Protein AF-A0A7C3LP31-F1 (afdb_monomer)

Secondary structure (DSSP, 8-state):
----HHHHHHHHHHHHHHHHHHHHHHHHHHHHHHHHHHHHHHHHHHHHHHHHHHHEEEEEEEEETTTTEEEEEEEESS-----EEEEEEEEETTS-EEEEPGGGEEE--GGG-SSS-TTSSTTTSPBPEEEEEEEGGGEEE--TT-SS-EEHHHHHHHTT--PPPTT-EEEEEEE---SSEEEEEEE-TTSSSEEEEEEEEEEEETTEEEEEEEEEEE---

Structure (mmCIF, N/CA/C/O backbone):
data_AF-A0A7C3LP31-F1
#
_entry.id   AF-A0A7C3LP31-F1
#
loop_
_atom_site.group_PDB
_atom_site.id
_atom_site.type_symbol
_atom_site.label_atom_id
_atom_site.label_alt_id
_atom_site.label_comp_id
_atom_site.label_asym_id
_atom_site.label_entity_id
_atom_site.label_seq_id
_atom_site.pdbx_PDB_ins_code
_atom_site.Cartn_x
_atom_site.Cartn_y
_atom_site.Cartn_z
_atom_site.occupancy
_atom_site.B_iso_or_equiv
_atom_site.auth_seq_id
_atom_site.auth_comp_id
_atom_site.auth_asym_id
_atom_site.auth_atom_id
_atom_site.pdbx_PDB_model_num
ATOM 1 N N . MET A 1 1 ? -57.196 12.484 66.894 1.00 38.75 1 MET A N 1
ATOM 2 C CA . MET A 1 1 ? -55.938 11.704 66.949 1.00 38.75 1 MET A CA 1
ATOM 3 C C . MET A 1 1 ? -55.609 11.221 65.543 1.00 38.75 1 MET A C 1
ATOM 5 O O . MET A 1 1 ? -56.134 10.204 65.118 1.00 38.75 1 MET A O 1
ATOM 9 N N . GLY A 1 2 ? -54.818 11.993 64.795 1.00 47.22 2 GLY A N 1
ATOM 10 C CA . GLY A 1 2 ? -54.334 11.603 63.469 1.00 47.22 2 GLY A CA 1
ATOM 11 C C . GLY A 1 2 ? -52.985 10.902 63.596 1.00 47.22 2 GLY A C 1
ATOM 12 O O . GLY A 1 2 ? -52.006 11.531 63.986 1.00 47.22 2 GLY A O 1
ATOM 13 N N . LYS A 1 3 ? -52.940 9.602 63.306 1.00 46.84 3 LYS A N 1
ATOM 14 C CA . LYS A 1 3 ? -51.709 8.811 63.168 1.00 46.84 3 LYS A CA 1
ATOM 15 C C . LYS A 1 3 ? -51.820 7.986 61.883 1.00 46.84 3 LYS A C 1
ATOM 17 O O . LYS A 1 3 ? -52.280 6.854 61.930 1.00 46.84 3 LYS A O 1
ATOM 22 N N . SER A 1 4 ? -51.450 8.557 60.738 1.00 49.03 4 SER A N 1
ATOM 23 C CA . SER A 1 4 ? -51.286 7.778 59.494 1.00 49.03 4 SER A CA 1
ATOM 24 C C . SER A 1 4 ? -50.177 8.273 58.553 1.00 49.03 4 SER A C 1
ATOM 26 O O . SER A 1 4 ? -49.839 7.558 57.618 1.00 49.03 4 SER A O 1
ATOM 28 N N . SER A 1 5 ? -49.550 9.434 58.790 1.00 52.53 5 SER A N 1
ATOM 29 C CA . SER A 1 5 ? -48.597 10.011 57.824 1.00 52.53 5 SER A CA 1
ATOM 30 C C . SER A 1 5 ? -47.175 9.432 57.881 1.00 52.53 5 SER A C 1
ATOM 32 O O . SER A 1 5 ? -46.471 9.445 56.875 1.00 52.53 5 SER A O 1
ATOM 34 N N . LEU A 1 6 ? -46.734 8.884 59.019 1.00 51.81 6 LEU A N 1
ATOM 35 C CA . LEU A 1 6 ? -45.347 8.418 59.185 1.00 51.81 6 LEU A CA 1
ATOM 36 C C . LEU A 1 6 ? -45.039 7.130 58.397 1.00 51.81 6 LEU A C 1
ATOM 38 O O . LEU A 1 6 ? -43.980 7.039 57.790 1.00 51.81 6 LEU A O 1
ATOM 42 N N . GLY A 1 7 ? -45.975 6.176 58.322 1.00 51.66 7 GLY A N 1
ATOM 43 C CA . GLY A 1 7 ? -45.764 4.911 57.596 1.00 51.66 7 GLY A CA 1
ATOM 44 C C . GLY A 1 7 ? -45.848 5.030 56.068 1.00 51.66 7 GLY A C 1
ATOM 45 O O . GLY A 1 7 ? -45.190 4.281 55.352 1.00 51.66 7 GLY A O 1
ATOM 46 N N . GLN A 1 8 ? -46.623 5.991 55.550 1.00 53.81 8 GLN A N 1
ATOM 47 C CA . GLN A 1 8 ? -46.715 6.249 54.106 1.00 53.81 8 GLN A CA 1
ATOM 48 C C . GLN A 1 8 ? -45.467 6.947 53.555 1.00 53.81 8 GLN A C 1
ATOM 50 O O . GLN A 1 8 ? -45.042 6.650 52.441 1.00 53.81 8 GLN A O 1
ATOM 55 N N . THR A 1 9 ? -44.865 7.845 54.337 1.00 57.03 9 THR A N 1
ATOM 56 C CA . THR A 1 9 ? -43.661 8.577 53.918 1.00 57.03 9 THR A CA 1
ATOM 57 C C . THR A 1 9 ? -42.454 7.638 53.814 1.00 57.03 9 THR A C 1
ATOM 59 O O . THR A 1 9 ? -41.667 7.747 52.876 1.00 57.03 9 THR A O 1
ATOM 62 N N . ASP A 1 10 ? -42.354 6.657 54.713 1.00 68.00 10 ASP A N 1
ATOM 63 C CA . ASP A 1 10 ? -41.275 5.662 54.727 1.00 68.00 10 ASP A CA 1
ATOM 64 C C . ASP A 1 10 ? -41.360 4.707 53.519 1.00 68.00 10 ASP A C 1
ATOM 66 O O . ASP A 1 10 ? -40.374 4.472 52.821 1.00 68.00 10 ASP A O 1
ATOM 70 N N . LEU A 1 11 ? -42.572 4.249 53.176 1.00 72.62 11 LEU A N 1
ATOM 71 C CA . LEU A 1 11 ? -42.805 3.390 52.009 1.00 72.62 11 LEU A CA 1
ATOM 72 C C . LEU A 1 11 ? -42.467 4.100 50.687 1.00 72.62 11 LEU A C 1
ATOM 74 O O . LEU A 1 11 ? -41.804 3.523 49.826 1.00 72.62 11 LEU A O 1
ATOM 78 N N . ILE A 1 12 ? -42.896 5.358 50.523 1.00 74.62 12 ILE A N 1
ATOM 79 C CA . ILE A 1 12 ? -42.592 6.154 49.322 1.00 74.62 12 ILE A CA 1
ATOM 80 C C . ILE A 1 12 ? -41.080 6.371 49.202 1.00 74.62 12 ILE A C 1
ATOM 82 O O . ILE A 1 12 ? -40.525 6.236 48.114 1.00 74.62 12 ILE A O 1
ATOM 86 N N . THR A 1 13 ? -40.403 6.640 50.318 1.00 77.81 13 THR A N 1
ATOM 87 C CA . THR A 1 13 ? -38.948 6.839 50.348 1.00 77.81 13 THR A CA 1
ATOM 88 C C . THR A 1 13 ? -38.205 5.572 49.921 1.00 77.81 13 THR A C 1
ATOM 90 O O . THR A 1 13 ? -37.302 5.648 49.088 1.00 77.81 13 THR A O 1
ATOM 93 N N . VAL A 1 14 ? -38.631 4.397 50.397 1.00 79.38 14 VAL A N 1
ATOM 94 C CA . VAL A 1 14 ? -38.066 3.100 49.984 1.00 79.38 14 VAL A CA 1
ATOM 95 C C . VAL A 1 14 ? -38.281 2.838 48.493 1.00 79.38 14 VAL A C 1
ATOM 97 O O . VAL A 1 14 ? -37.335 2.428 47.821 1.00 79.38 14 VAL A O 1
ATOM 100 N N . ILE A 1 15 ? -39.476 3.106 47.956 1.00 81.06 15 ILE A N 1
ATOM 101 C CA . ILE A 1 15 ? -39.792 2.927 46.526 1.00 81.06 15 ILE A CA 1
ATOM 102 C C . ILE A 1 15 ? -38.934 3.851 45.652 1.00 81.06 15 ILE A C 1
ATOM 104 O O . ILE A 1 15 ? -38.391 3.419 44.636 1.00 81.06 15 ILE A O 1
ATOM 108 N N . VAL A 1 16 ? -38.767 5.114 46.054 1.00 80.06 16 VAL A N 1
ATOM 109 C CA . VAL A 1 16 ? -37.932 6.077 45.323 1.00 80.06 16 VAL A CA 1
ATOM 110 C C . VAL A 1 16 ? -36.460 5.660 45.366 1.00 80.06 16 VAL A C 1
ATOM 112 O O . VAL A 1 16 ? -35.810 5.627 44.324 1.00 80.06 16 VAL A O 1
ATOM 115 N N . LEU A 1 17 ? -35.938 5.271 46.533 1.00 81.00 17 LEU A N 1
ATOM 116 C CA . LEU A 1 17 ? -34.556 4.797 46.679 1.00 81.00 17 LEU A CA 1
ATOM 117 C C . LEU A 1 17 ? -34.281 3.532 45.863 1.00 81.00 17 LEU A C 1
ATOM 119 O O . LEU A 1 17 ? -33.255 3.458 45.188 1.00 81.00 17 LEU A O 1
ATOM 123 N N . THR A 1 18 ? -35.194 2.557 45.880 1.00 84.00 18 THR A N 1
ATOM 124 C CA . THR A 1 18 ? -35.049 1.342 45.062 1.00 84.00 18 THR A CA 1
ATOM 125 C C . THR A 1 18 ? -35.139 1.650 43.574 1.00 84.00 18 THR A C 1
ATOM 127 O O . THR A 1 18 ? -34.309 1.151 42.821 1.00 84.00 18 THR A O 1
ATOM 130 N N . GLY A 1 19 ? -36.061 2.515 43.143 1.00 80.00 19 GLY A N 1
ATOM 131 C CA . GLY A 1 19 ? -36.158 2.949 41.746 1.00 80.00 19 GLY A CA 1
ATOM 132 C C . GLY A 1 19 ? -34.888 3.645 41.245 1.00 80.00 19 GLY A C 1
ATOM 133 O O . GLY A 1 19 ? -34.382 3.313 40.173 1.00 80.00 19 GLY A O 1
ATOM 134 N N . VAL A 1 20 ? -34.323 4.556 42.044 1.00 83.38 20 VAL A N 1
ATOM 135 C CA . VAL A 1 20 ? -33.057 5.237 41.724 1.00 83.38 20 VAL A CA 1
ATOM 136 C C . VAL A 1 20 ? -31.894 4.244 41.684 1.00 83.38 20 VAL A C 1
ATOM 138 O O . VAL A 1 20 ? -31.114 4.265 40.735 1.00 83.38 20 VAL A O 1
ATOM 141 N N . ALA A 1 21 ? -31.795 3.334 42.655 1.00 85.31 21 ALA A N 1
ATOM 142 C CA . ALA A 1 21 ? -30.743 2.318 42.679 1.00 85.31 21 ALA A CA 1
ATOM 143 C C . ALA A 1 21 ? -30.794 1.393 41.450 1.00 85.31 21 ALA A C 1
ATOM 145 O O . ALA A 1 21 ? -29.753 1.054 40.889 1.00 85.31 21 ALA A O 1
ATOM 146 N N . LEU A 1 22 ? -31.994 1.028 40.990 1.00 87.75 22 LEU A N 1
ATOM 147 C CA . LEU A 1 22 ? -32.194 0.185 39.808 1.00 87.75 22 LEU A CA 1
ATOM 148 C C . LEU A 1 22 ? -31.782 0.913 38.520 1.00 87.75 22 LEU A C 1
ATOM 150 O O . LEU A 1 22 ? -31.086 0.338 37.684 1.00 87.75 22 LEU A O 1
ATOM 154 N N . LEU A 1 23 ? -32.134 2.197 38.392 1.00 83.69 23 LEU A N 1
ATOM 155 C CA . LEU A 1 23 ? -31.702 3.039 37.271 1.00 83.69 23 LEU A CA 1
ATOM 156 C C . LEU A 1 23 ? -30.179 3.198 37.227 1.00 83.69 23 LEU A C 1
ATOM 158 O O . LEU A 1 23 ? -29.583 3.068 36.155 1.00 83.69 23 LEU A O 1
ATOM 162 N N . VAL A 1 24 ? -29.541 3.426 38.378 1.00 82.62 24 VAL A N 1
ATOM 163 C CA . VAL A 1 24 ? -28.074 3.489 38.488 1.00 82.62 24 VAL A CA 1
ATOM 164 C C . VAL A 1 24 ? -27.449 2.139 38.120 1.00 82.62 24 VAL A C 1
ATOM 166 O O . VAL A 1 24 ? -26.502 2.095 37.341 1.00 82.62 24 VAL A O 1
ATOM 169 N N . GLY A 1 25 ? -28.009 1.023 38.593 1.00 80.62 25 GLY A N 1
ATOM 170 C CA . GLY A 1 25 ? -27.530 -0.319 38.249 1.00 80.62 25 GLY A CA 1
ATOM 171 C C . GLY A 1 25 ? -27.579 -0.611 36.746 1.00 80.62 25 GLY A C 1
ATOM 172 O O . GLY A 1 25 ? -26.588 -1.062 36.173 1.00 80.62 25 GLY A O 1
ATOM 173 N N . ILE A 1 26 ? -28.699 -0.301 36.084 1.00 85.38 26 ILE A N 1
ATOM 174 C CA . ILE A 1 26 ? -28.862 -0.498 34.632 1.00 85.38 26 ILE A CA 1
ATOM 175 C C . ILE A 1 26 ? -27.883 0.377 33.843 1.00 85.38 26 ILE A C 1
ATOM 177 O O . ILE A 1 26 ? -27.256 -0.098 32.897 1.00 85.38 26 ILE A O 1
ATOM 181 N N . SER A 1 27 ? -27.726 1.645 34.228 1.00 71.88 27 SER A N 1
ATOM 182 C CA . SER A 1 27 ? -26.829 2.572 33.525 1.00 71.88 27 SER A CA 1
ATOM 183 C C . SER A 1 27 ? -25.354 2.191 33.682 1.00 71.88 27 SER A C 1
ATOM 185 O O . SER A 1 27 ? -24.607 2.245 32.705 1.00 71.88 27 SER A O 1
ATOM 187 N N . VAL A 1 28 ? -24.943 1.705 34.856 1.00 80.69 28 VAL A N 1
ATOM 188 C CA . VAL A 1 28 ? -23.593 1.164 35.080 1.00 80.69 28 VAL A CA 1
ATOM 189 C C . VAL A 1 28 ? -23.356 -0.111 34.260 1.00 80.69 28 VAL A C 1
ATOM 191 O O . VAL A 1 28 ? -22.315 -0.232 33.615 1.00 80.69 28 VAL A O 1
ATOM 194 N N . LEU A 1 29 ? -24.318 -1.040 34.216 1.00 79.12 29 LEU A N 1
ATOM 195 C CA . LEU A 1 29 ? -24.215 -2.255 33.394 1.00 79.12 29 LEU A CA 1
ATOM 196 C C . LEU A 1 29 ? -24.096 -1.931 31.899 1.00 79.12 29 LEU A C 1
ATOM 198 O O . LEU A 1 29 ? -23.216 -2.466 31.224 1.00 79.12 29 LEU A O 1
ATOM 202 N N . ALA A 1 30 ? -24.923 -1.013 31.392 1.00 70.88 30 ALA A N 1
ATOM 203 C CA . ALA A 1 30 ? -24.862 -0.563 30.003 1.00 70.88 30 ALA A CA 1
ATOM 204 C C . ALA A 1 30 ? -23.512 0.099 29.669 1.00 70.88 30 ALA A C 1
ATOM 206 O O . ALA A 1 30 ? -22.942 -0.141 28.600 1.00 70.88 30 ALA A O 1
ATOM 207 N N . TYR A 1 31 ? -22.964 0.889 30.596 1.00 74.12 31 TYR A N 1
ATOM 208 C CA . TYR A 1 31 ? -21.642 1.498 30.456 1.00 74.12 31 TYR A CA 1
ATOM 209 C C . TYR A 1 31 ? -20.526 0.446 30.367 1.00 74.12 31 TYR A C 1
ATOM 211 O O . TYR A 1 31 ? -19.715 0.489 29.440 1.00 74.12 31 TYR A O 1
ATOM 219 N N . PHE A 1 32 ? -20.516 -0.551 31.261 1.00 72.81 32 PHE A N 1
ATOM 220 C CA . PHE A 1 32 ? -19.528 -1.637 31.221 1.00 72.81 32 PHE A CA 1
ATOM 221 C C . PHE A 1 32 ? -19.641 -2.499 29.964 1.00 72.81 32 PHE A C 1
ATOM 223 O O . PHE A 1 32 ? -18.622 -2.877 29.388 1.00 72.81 32 PHE A O 1
ATOM 230 N N . GLN A 1 33 ? -20.857 -2.771 29.495 1.00 68.31 33 GLN A N 1
ATOM 231 C CA . GLN A 1 33 ? -21.071 -3.514 28.256 1.00 68.31 33 GLN A CA 1
ATOM 232 C C . GLN A 1 33 ? -20.541 -2.740 27.037 1.00 68.31 33 GLN A C 1
ATOM 234 O O . GLN A 1 33 ? -19.895 -3.317 26.165 1.00 68.31 33 GLN A O 1
ATOM 239 N N . THR A 1 34 ? -20.721 -1.417 27.015 1.00 67.56 34 THR A N 1
ATOM 240 C CA . THR A 1 34 ? -20.186 -0.537 25.961 1.00 67.56 34 THR A CA 1
ATOM 241 C C . THR A 1 34 ? -18.653 -0.494 25.970 1.00 67.56 34 THR A C 1
ATOM 243 O O . THR A 1 34 ? -18.021 -0.611 24.916 1.00 67.56 34 THR A O 1
ATOM 246 N N . LEU A 1 35 ? -18.040 -0.393 27.154 1.00 67.81 35 LEU A N 1
ATOM 247 C CA . LEU A 1 35 ? -16.584 -0.466 27.330 1.00 67.81 35 LEU A CA 1
ATOM 248 C C . LEU A 1 35 ? -16.018 -1.816 26.883 1.00 67.81 35 LEU A C 1
ATOM 250 O O . LEU A 1 35 ? -15.012 -1.858 26.174 1.00 67.81 35 LEU A O 1
ATOM 254 N N . SER A 1 36 ? -16.675 -2.910 27.271 1.00 75.12 36 SER A N 1
ATOM 255 C CA . SER A 1 36 ? -16.272 -4.268 26.904 1.00 75.12 36 SER A CA 1
ATOM 256 C C . SER A 1 36 ? -16.320 -4.472 25.392 1.00 75.12 36 SER A C 1
ATOM 258 O O . SER A 1 36 ? -15.363 -4.982 24.817 1.00 75.12 36 SER A O 1
ATOM 260 N N . ASN A 1 37 ? -17.395 -4.031 24.734 1.00 72.75 37 ASN A N 1
ATOM 261 C CA . ASN A 1 37 ? -17.546 -4.172 23.285 1.00 72.75 37 ASN A CA 1
ATOM 262 C C . ASN A 1 37 ? -16.508 -3.343 22.519 1.00 72.75 37 ASN A C 1
ATOM 264 O O . ASN A 1 37 ? -15.897 -3.840 21.576 1.00 72.75 37 ASN A O 1
ATOM 268 N N . THR A 1 38 ? -16.266 -2.102 22.954 1.00 76.50 38 THR A N 1
ATOM 269 C CA . THR A 1 38 ? -15.234 -1.240 22.357 1.00 76.50 38 THR A CA 1
ATOM 270 C C . THR A 1 38 ? -13.849 -1.869 22.502 1.00 76.50 38 THR A C 1
ATOM 272 O O . THR A 1 38 ? -13.104 -1.957 21.532 1.00 76.50 38 THR A O 1
ATOM 275 N N . SER A 1 39 ? -13.527 -2.378 23.693 1.00 75.38 39 SER A N 1
ATOM 276 C CA . SER 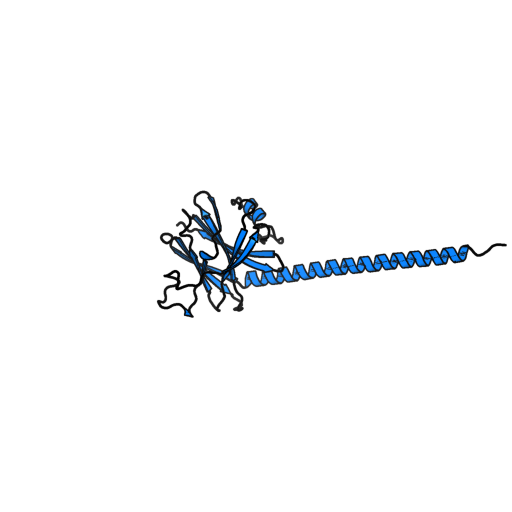A 1 39 ? -12.226 -3.002 23.963 1.00 75.38 39 SER A CA 1
ATOM 277 C C . SER A 1 39 ? -12.025 -4.284 23.152 1.00 75.38 39 SER A C 1
ATOM 279 O O . SER A 1 39 ? -10.954 -4.494 22.592 1.00 75.38 39 SER A O 1
ATOM 281 N N . ALA A 1 40 ? -13.059 -5.123 23.040 1.00 80.12 40 ALA A N 1
ATOM 282 C CA . ALA A 1 40 ? -13.009 -6.337 22.231 1.00 80.12 40 ALA A CA 1
ATOM 283 C C . ALA A 1 40 ? -12.787 -6.026 20.741 1.00 80.12 40 ALA A C 1
ATOM 285 O O . ALA A 1 40 ? -11.916 -6.631 20.121 1.00 80.12 40 ALA A O 1
ATOM 286 N N . SER A 1 41 ? -13.508 -5.040 20.193 1.00 84.00 41 SER A N 1
ATOM 287 C CA . SER A 1 41 ? -13.337 -4.589 18.803 1.00 84.00 41 SER A CA 1
ATOM 288 C C . SER A 1 41 ? -11.933 -4.036 18.537 1.00 84.00 41 SER A C 1
ATOM 290 O O . SER A 1 41 ? -11.368 -4.258 17.467 1.00 84.00 41 SER A O 1
ATOM 292 N N . GLU A 1 42 ? -11.353 -3.303 19.488 1.00 84.19 42 GLU A N 1
ATOM 293 C CA . GLU A 1 42 ? -9.986 -2.785 19.367 1.00 84.19 42 GLU A CA 1
ATOM 294 C C . GLU A 1 42 ? -8.942 -3.911 19.367 1.00 84.19 42 GLU A C 1
ATOM 296 O O . GLU A 1 42 ? -8.033 -3.899 18.537 1.00 84.19 42 GLU A O 1
ATOM 301 N N . ILE A 1 43 ? -9.110 -4.917 20.230 1.00 86.56 43 ILE A N 1
ATOM 302 C CA . ILE A 1 43 ? -8.243 -6.105 20.275 1.00 86.56 43 ILE A CA 1
ATOM 303 C C . ILE A 1 43 ? -8.364 -6.919 18.983 1.00 86.56 43 ILE A C 1
ATOM 305 O O . ILE A 1 43 ? -7.355 -7.349 18.426 1.00 86.56 43 ILE A O 1
ATOM 309 N N . GLU A 1 44 ? -9.582 -7.130 18.482 1.00 88.75 44 GLU A N 1
ATOM 310 C CA . GLU A 1 44 ? -9.822 -7.844 17.225 1.00 88.75 44 GLU A CA 1
ATOM 311 C C . GLU A 1 44 ? -9.147 -7.139 16.046 1.00 88.75 44 GLU A C 1
ATOM 313 O O . GLU A 1 44 ? -8.398 -7.767 15.293 1.00 88.75 44 GLU A O 1
ATOM 318 N N . LYS A 1 45 ? -9.340 -5.820 15.936 1.00 89.88 45 LYS A N 1
ATOM 319 C CA . LYS A 1 45 ? -8.661 -4.979 14.948 1.00 89.88 45 LYS A CA 1
ATOM 320 C C . LYS A 1 45 ? -7.149 -5.135 15.043 1.00 89.88 45 LYS A C 1
ATOM 322 O O . LYS A 1 45 ? -6.492 -5.368 14.031 1.00 89.88 45 LYS A O 1
ATOM 327 N N . GLU A 1 46 ? -6.579 -4.990 16.236 1.00 88.19 46 GLU A N 1
ATOM 328 C CA . GLU A 1 46 ? -5.130 -5.053 16.411 1.00 88.19 46 GLU A CA 1
ATOM 329 C C . GLU A 1 46 ? -4.573 -6.438 16.052 1.00 88.19 46 GLU A C 1
ATOM 331 O O . GLU A 1 46 ? -3.571 -6.528 15.342 1.00 88.19 46 GLU A O 1
ATOM 336 N N . ASN A 1 47 ? -5.258 -7.514 16.443 1.00 89.44 47 ASN A N 1
ATOM 337 C CA . ASN A 1 47 ? -4.891 -8.879 16.068 1.00 89.44 47 ASN A CA 1
ATOM 338 C C . ASN A 1 47 ? -4.939 -9.090 14.550 1.00 89.44 47 ASN A C 1
ATOM 340 O O . ASN A 1 47 ? -3.991 -9.633 13.973 1.00 89.44 47 ASN A O 1
ATOM 344 N N . LEU A 1 48 ? -6.000 -8.622 13.886 1.00 90.25 48 LEU A N 1
ATOM 345 C CA . LEU A 1 48 ? -6.118 -8.693 12.432 1.00 90.25 48 LEU A CA 1
ATOM 346 C C . LEU A 1 48 ? -4.972 -7.932 11.755 1.00 90.25 48 LEU A C 1
ATOM 348 O O . LEU A 1 48 ? -4.277 -8.496 10.914 1.00 90.25 48 LEU A O 1
ATOM 352 N N . LEU A 1 49 ? -4.737 -6.676 12.134 1.00 91.00 49 LEU A N 1
ATOM 353 C CA . LEU A 1 49 ? -3.711 -5.844 11.503 1.00 91.00 49 LEU A CA 1
ATOM 354 C C . LEU A 1 49 ? -2.296 -6.387 11.753 1.00 91.00 49 LEU A C 1
ATOM 356 O O . LEU A 1 49 ? -1.484 -6.398 10.830 1.00 91.00 49 LEU A O 1
ATOM 360 N N . ASN A 1 50 ? -2.005 -6.902 12.951 1.00 87.81 50 ASN A N 1
ATOM 361 C CA . ASN A 1 50 ? -0.714 -7.525 13.259 1.00 87.81 50 ASN A CA 1
ATOM 362 C C . ASN A 1 50 ? -0.499 -8.835 12.484 1.00 87.81 50 ASN A C 1
ATOM 364 O O . ASN A 1 50 ? 0.608 -9.096 11.999 1.00 87.81 50 ASN A O 1
ATOM 368 N N . SER A 1 51 ? -1.544 -9.654 12.325 1.00 89.00 51 SER A N 1
ATOM 369 C CA . SER A 1 51 ? -1.451 -10.866 11.500 1.00 89.00 51 SER A CA 1
ATOM 370 C C . SER A 1 51 ? -1.193 -10.522 10.030 1.00 89.00 51 SER A C 1
ATOM 372 O O . SER A 1 51 ? -0.285 -11.077 9.417 1.00 89.00 51 SER A O 1
ATOM 374 N N . GLU A 1 52 ? -1.881 -9.521 9.480 1.00 88.81 52 GLU A N 1
ATOM 375 C CA . GLU A 1 52 ? -1.656 -9.062 8.104 1.00 88.81 52 GLU A CA 1
ATOM 376 C C . GLU A 1 52 ? -0.271 -8.436 7.908 1.00 88.81 52 GLU A C 1
ATOM 378 O O . GLU A 1 52 ? 0.378 -8.662 6.886 1.00 88.81 52 GLU A O 1
ATOM 383 N N . LEU A 1 53 ? 0.224 -7.694 8.901 1.00 86.00 53 LEU A N 1
ATOM 384 C CA . LEU A 1 53 ? 1.557 -7.098 8.871 1.00 86.00 53 LEU A CA 1
ATOM 385 C C . LEU A 1 53 ? 2.662 -8.154 8.745 1.00 86.00 53 LEU A C 1
ATOM 387 O O . LEU A 1 53 ? 3.665 -7.916 8.067 1.00 86.00 53 LEU A O 1
ATOM 391 N N . THR A 1 54 ? 2.500 -9.297 9.409 1.00 85.88 54 THR A N 1
ATOM 392 C CA . THR A 1 54 ? 3.489 -10.389 9.432 1.00 85.88 54 THR A CA 1
ATOM 393 C C . THR A 1 54 ? 3.316 -11.374 8.279 1.00 85.88 54 THR A C 1
ATOM 395 O O . THR A 1 54 ? 4.292 -11.987 7.850 1.00 85.88 54 THR A O 1
ATOM 398 N N . ALA A 1 55 ? 2.110 -11.476 7.721 1.00 87.62 55 ALA A N 1
ATOM 399 C CA . ALA A 1 55 ? 1.795 -12.371 6.616 1.00 87.62 55 ALA A CA 1
ATOM 400 C C . ALA A 1 55 ? 2.270 -11.873 5.242 1.00 87.62 55 ALA A C 1
ATOM 402 O O . ALA A 1 55 ? 2.250 -12.650 4.291 1.00 87.62 55 ALA A O 1
ATOM 403 N N . GLN A 1 56 ? 2.680 -10.610 5.097 1.00 87.38 56 GLN A N 1
ATOM 404 C CA . GLN A 1 56 ? 2.979 -10.008 3.794 1.00 87.38 56 GLN A CA 1
ATOM 405 C C . GLN A 1 56 ? 4.438 -9.554 3.669 1.00 87.38 56 GLN A C 1
ATOM 407 O O . GLN A 1 56 ? 5.019 -8.970 4.585 1.00 87.38 56 GLN A O 1
ATOM 412 N N . VAL A 1 57 ? 5.016 -9.775 2.489 1.00 85.12 57 VAL A N 1
ATOM 413 C CA . VAL A 1 57 ? 6.352 -9.309 2.105 1.00 85.12 57 VAL A CA 1
ATOM 414 C C . VAL A 1 57 ? 6.258 -8.508 0.814 1.00 85.12 57 VAL A C 1
ATOM 416 O O . VAL A 1 57 ? 5.616 -8.940 -0.141 1.00 85.12 57 VAL A O 1
ATOM 419 N N . VAL A 1 58 ? 6.949 -7.366 0.788 1.00 87.44 58 VAL A N 1
ATOM 420 C CA . VAL A 1 58 ? 7.206 -6.571 -0.419 1.00 87.44 58 VAL A CA 1
ATOM 421 C C . VAL A 1 58 ? 8.704 -6.529 -0.650 1.00 87.44 58 VAL A C 1
ATOM 423 O O . VAL A 1 58 ? 9.464 -6.267 0.284 1.00 87.44 58 VAL A O 1
ATOM 426 N N . ARG A 1 59 ? 9.135 -6.776 -1.883 1.00 88.62 59 ARG A N 1
ATOM 427 C CA . ARG A 1 59 ? 10.542 -6.701 -2.271 1.00 88.62 59 ARG A CA 1
ATOM 428 C C . ARG A 1 59 ? 10.681 -6.034 -3.631 1.00 88.62 59 ARG A C 1
ATOM 430 O O . ARG A 1 59 ? 9.988 -6.419 -4.563 1.00 88.62 59 ARG A O 1
ATOM 437 N N . LEU A 1 60 ? 11.603 -5.087 -3.761 1.00 89.38 60 LEU A N 1
ATOM 438 C CA . LEU A 1 60 ? 12.003 -4.572 -5.068 1.00 89.38 60 LEU A CA 1
ATOM 439 C C . LEU A 1 60 ? 12.686 -5.663 -5.891 1.00 89.38 60 LEU A C 1
ATOM 441 O O . LEU A 1 60 ? 13.584 -6.350 -5.400 1.00 89.38 60 LEU A O 1
ATOM 445 N N . ILE A 1 61 ? 12.240 -5.812 -7.134 1.00 89.94 61 ILE A N 1
ATOM 446 C CA . ILE A 1 61 ? 12.837 -6.707 -8.126 1.00 89.94 61 ILE A CA 1
ATOM 447 C C . ILE A 1 61 ? 13.836 -5.913 -8.965 1.00 89.94 61 ILE A C 1
ATOM 449 O O . ILE A 1 61 ? 15.005 -6.280 -9.042 1.00 89.94 61 ILE A O 1
ATOM 453 N N . SER A 1 62 ? 13.375 -4.817 -9.566 1.00 88.81 62 SER A N 1
ATOM 454 C CA . SER A 1 62 ? 14.175 -3.974 -10.451 1.00 88.81 62 SER A CA 1
ATOM 455 C C . SER A 1 62 ? 13.586 -2.570 -10.568 1.00 88.81 62 SER A C 1
ATOM 457 O O . SER A 1 62 ? 12.401 -2.341 -10.313 1.00 88.81 62 SER A O 1
ATOM 459 N N . VAL A 1 63 ? 14.440 -1.642 -10.985 1.00 89.56 63 VAL A N 1
ATOM 460 C CA . VAL A 1 63 ? 14.088 -0.288 -11.413 1.00 89.56 63 VAL A CA 1
ATOM 461 C C . VAL A 1 63 ? 14.680 -0.092 -12.801 1.00 89.56 63 VAL A C 1
ATOM 463 O O . VAL A 1 63 ? 15.849 -0.405 -13.017 1.00 89.56 63 VAL A O 1
ATOM 466 N N . ASP A 1 64 ? 13.878 0.414 -13.727 1.00 88.25 64 ASP A N 1
ATOM 467 C CA . ASP A 1 64 ? 14.317 0.886 -15.035 1.00 88.25 64 ASP A CA 1
ATOM 468 C C . ASP A 1 64 ? 14.097 2.395 -15.079 1.00 88.25 64 ASP A C 1
ATOM 470 O O . ASP A 1 64 ? 12.980 2.884 -15.263 1.00 88.25 64 ASP A O 1
ATOM 474 N N . GLU A 1 65 ? 15.178 3.136 -14.851 1.00 84.38 65 GLU A N 1
ATOM 475 C CA . GLU A 1 65 ? 15.149 4.596 -14.799 1.00 84.38 65 GLU A CA 1
ATOM 476 C C . GLU A 1 65 ? 14.824 5.216 -16.165 1.00 84.38 65 GLU A C 1
ATOM 478 O O . GLU A 1 65 ? 14.152 6.247 -16.222 1.00 84.38 65 GLU A O 1
ATOM 483 N N . ASN A 1 66 ? 15.237 4.571 -17.265 1.00 86.00 66 ASN A N 1
ATOM 484 C CA . ASN A 1 66 ? 15.035 5.082 -18.623 1.00 86.00 66 ASN A CA 1
ATOM 485 C C . ASN A 1 66 ? 13.560 5.024 -19.014 1.00 86.00 66 ASN A C 1
ATOM 487 O O . ASN A 1 66 ? 13.004 6.000 -19.516 1.00 86.00 66 ASN A O 1
ATOM 491 N N . ASN A 1 67 ? 12.924 3.883 -18.748 1.00 87.31 67 ASN A N 1
ATOM 492 C CA . ASN A 1 67 ? 11.502 3.690 -19.016 1.00 87.31 67 ASN A CA 1
ATOM 493 C C . ASN A 1 67 ? 10.610 4.179 -17.868 1.00 87.31 67 ASN A C 1
ATOM 495 O O . ASN A 1 67 ? 9.391 4.192 -18.017 1.00 87.31 67 ASN A O 1
ATOM 499 N N . LYS A 1 68 ? 11.204 4.614 -16.746 1.00 90.38 68 LYS A N 1
ATOM 500 C CA . LYS A 1 68 ? 10.509 5.096 -15.543 1.00 90.38 68 LYS A CA 1
ATOM 501 C C . LYS A 1 68 ? 9.532 4.059 -14.984 1.00 90.38 68 LYS A C 1
ATOM 503 O O . LYS A 1 68 ? 8.357 4.340 -14.734 1.00 90.38 68 LYS A O 1
ATOM 508 N N . VAL A 1 69 ? 10.038 2.844 -14.793 1.00 90.06 69 VAL A N 1
ATOM 509 C CA . VAL A 1 69 ? 9.267 1.700 -14.300 1.00 90.06 69 VAL A CA 1
ATOM 510 C C . VAL A 1 69 ? 9.955 1.060 -13.100 1.00 90.06 69 VAL A C 1
ATOM 512 O O . VAL A 1 69 ? 11.174 0.916 -13.053 1.00 90.06 69 VAL A O 1
ATOM 515 N N . MET A 1 70 ? 9.155 0.621 -12.132 1.00 91.44 70 MET A N 1
ATOM 516 C CA . MET A 1 70 ? 9.599 -0.159 -10.980 1.00 91.44 70 MET A CA 1
ATOM 517 C C . MET A 1 70 ? 8.830 -1.473 -10.895 1.00 91.44 70 MET A C 1
ATOM 519 O O . MET A 1 70 ? 7.606 -1.484 -11.007 1.00 91.44 70 MET A O 1
ATOM 523 N N . TRP A 1 71 ? 9.531 -2.573 -10.623 1.00 91.06 71 TRP A N 1
ATOM 524 C CA . TRP A 1 71 ? 8.919 -3.879 -10.393 1.00 91.06 71 TRP A CA 1
ATOM 525 C C . TRP A 1 71 ? 9.082 -4.309 -8.943 1.00 91.06 71 TRP A C 1
ATOM 527 O O . TRP A 1 71 ? 10.173 -4.286 -8.371 1.00 91.06 71 TRP A O 1
ATOM 537 N N . LEU A 1 72 ? 7.977 -4.751 -8.360 1.00 91.94 72 LEU A N 1
ATOM 538 C CA . LEU A 1 72 ? 7.863 -5.178 -6.978 1.00 91.94 72 LEU A CA 1
ATOM 539 C C . LEU A 1 72 ? 7.327 -6.603 -6.932 1.00 91.94 72 LEU A C 1
ATOM 541 O O . LEU A 1 72 ? 6.427 -6.978 -7.677 1.00 91.94 72 LEU A O 1
ATOM 545 N N . LEU A 1 73 ? 7.856 -7.386 -6.008 1.00 90.50 73 LEU A N 1
ATOM 546 C CA . LEU A 1 73 ? 7.331 -8.675 -5.612 1.00 90.50 73 LEU A CA 1
ATOM 547 C C . LEU A 1 73 ? 6.492 -8.484 -4.354 1.00 90.50 73 LEU A C 1
ATOM 549 O O . LEU A 1 73 ? 7.028 -8.105 -3.313 1.00 90.50 73 LEU A O 1
ATOM 553 N N . LEU A 1 74 ? 5.207 -8.793 -4.435 1.00 90.25 74 LEU A N 1
ATOM 554 C CA . LEU A 1 74 ? 4.306 -8.916 -3.300 1.00 90.25 74 LEU A CA 1
ATOM 555 C C . LEU A 1 74 ? 4.063 -10.404 -3.057 1.00 90.25 74 LEU A C 1
ATOM 557 O O . LEU A 1 74 ? 3.696 -11.151 -3.962 1.00 90.25 74 LEU A O 1
ATOM 561 N N . ARG A 1 75 ? 4.279 -10.863 -1.829 1.00 88.38 75 ARG A N 1
ATOM 562 C CA . ARG A 1 75 ? 4.078 -12.267 -1.467 1.00 88.38 75 ARG A CA 1
ATOM 563 C C . ARG A 1 75 ? 3.377 -12.375 -0.131 1.00 88.38 75 ARG A C 1
ATOM 565 O O . ARG A 1 75 ? 3.731 -11.681 0.819 1.00 88.38 75 ARG A O 1
ATOM 572 N N . ARG A 1 76 ? 2.439 -13.316 -0.052 1.00 87.44 76 ARG A N 1
ATOM 573 C CA . ARG A 1 76 ? 1.897 -13.788 1.216 1.00 87.44 76 ARG A CA 1
ATOM 574 C C . ARG A 1 76 ? 2.698 -14.983 1.728 1.00 87.44 76 ARG A C 1
ATOM 576 O O . ARG A 1 76 ? 2.947 -15.938 0.994 1.00 87.44 76 ARG A O 1
ATOM 583 N N . LEU A 1 77 ? 3.144 -14.905 2.975 1.00 87.56 77 LEU A N 1
ATOM 584 C CA . LEU A 1 77 ? 3.882 -15.963 3.667 1.00 87.56 77 LEU A CA 1
ATOM 585 C C . LEU A 1 77 ? 2.948 -17.024 4.248 1.00 87.56 77 LEU A C 1
ATOM 587 O O . LEU A 1 77 ? 3.337 -18.181 4.357 1.00 87.56 77 LEU A O 1
ATOM 591 N N . ASP A 1 78 ? 1.714 -16.638 4.564 1.00 85.00 78 ASP A N 1
ATOM 592 C CA . ASP A 1 78 ? 0.653 -17.535 5.030 1.00 85.00 78 ASP A CA 1
ATOM 593 C C . ASP A 1 78 ? -0.062 -18.274 3.886 1.00 85.00 78 ASP A C 1
ATOM 595 O O . ASP A 1 78 ? -0.943 -19.093 4.133 1.00 85.00 78 ASP A O 1
ATOM 599 N N . ASN A 1 79 ? 0.316 -17.983 2.634 1.00 71.75 79 ASN A N 1
ATOM 600 C CA . ASN A 1 79 ? -0.285 -18.523 1.416 1.00 71.75 79 ASN A CA 1
ATOM 601 C C . ASN A 1 79 ? -1.814 -18.323 1.332 1.00 71.75 79 ASN A C 1
ATOM 603 O O . ASN A 1 79 ? -2.492 -19.033 0.587 1.00 71.75 79 ASN A O 1
ATOM 607 N N . ALA A 1 80 ? -2.372 -17.373 2.091 1.00 79.38 80 ALA A N 1
ATOM 608 C CA . ALA A 1 80 ? -3.797 -17.087 2.050 1.00 79.38 80 ALA A CA 1
ATOM 609 C C . ALA A 1 80 ? -4.161 -16.468 0.696 1.00 79.38 80 ALA A C 1
ATOM 611 O O . ALA A 1 80 ? -3.436 -15.627 0.172 1.00 79.38 80 ALA A O 1
ATOM 612 N N . SER A 1 81 ? -5.299 -16.844 0.117 1.00 71.19 81 SER A N 1
ATOM 613 C CA . SER A 1 81 ? -5.743 -16.344 -1.189 1.00 71.19 81 SER A CA 1
ATOM 614 C C . SER A 1 81 ? -6.407 -14.961 -1.084 1.00 71.19 81 SER A C 1
ATOM 616 O O . SER A 1 81 ? -7.553 -14.780 -1.496 1.00 71.19 81 SER A O 1
ATOM 618 N N . VAL A 1 82 ? -5.725 -13.997 -0.460 1.00 81.88 82 VAL A N 1
ATOM 619 C CA . VAL A 1 82 ? -6.262 -12.659 -0.170 1.00 81.88 82 VAL A CA 1
ATOM 620 C C . VAL A 1 82 ? -5.541 -11.613 -1.011 1.00 81.88 82 VAL A C 1
ATOM 622 O O . VAL A 1 82 ? -4.316 -11.606 -1.101 1.00 81.88 82 VAL A O 1
ATOM 625 N N . ASN A 1 83 ? -6.325 -10.720 -1.607 1.00 87.19 83 ASN A N 1
ATOM 626 C CA . ASN A 1 83 ? -5.845 -9.659 -2.487 1.00 87.19 83 ASN A CA 1
ATOM 627 C C . ASN A 1 83 ? -4.990 -8.620 -1.758 1.00 87.19 83 ASN A C 1
ATOM 629 O O . ASN A 1 83 ? -5.117 -8.424 -0.546 1.00 87.19 83 ASN A O 1
ATOM 633 N N . PHE A 1 84 ? -4.164 -7.915 -2.528 1.00 90.25 84 PHE A N 1
ATOM 634 C CA . PHE A 1 84 ? -3.372 -6.799 -2.030 1.00 90.25 84 PHE A CA 1
ATOM 635 C C . PHE A 1 84 ? -4.068 -5.476 -2.332 1.00 90.25 84 PHE A C 1
ATOM 637 O O . PHE A 1 84 ? -4.578 -5.260 -3.432 1.00 90.25 84 PHE A O 1
ATOM 644 N N . PHE A 1 85 ? -4.043 -4.576 -1.354 1.00 92.38 85 PHE A N 1
ATOM 645 C CA . PHE A 1 85 ? -4.458 -3.192 -1.526 1.00 92.38 85 PHE A CA 1
ATOM 646 C C . PHE A 1 85 ? -3.221 -2.327 -1.405 1.00 92.38 85 PHE A C 1
ATOM 648 O O . PHE A 1 85 ? -2.494 -2.408 -0.411 1.00 92.38 85 PHE A O 1
ATOM 655 N N . LEU A 1 86 ? -2.971 -1.522 -2.423 1.00 93.12 86 LEU A N 1
ATOM 656 C CA . LEU A 1 86 ? -1.796 -0.678 -2.474 1.00 93.12 86 LEU A CA 1
ATOM 657 C C . LEU A 1 86 ? -2.153 0.731 -2.919 1.00 93.12 86 LEU A C 1
ATOM 659 O O . LEU A 1 86 ? -3.098 0.953 -3.667 1.00 93.12 86 LEU A O 1
ATOM 663 N N . MET A 1 87 ? -1.369 1.683 -2.448 1.00 92.75 87 MET A N 1
ATOM 664 C CA . MET A 1 87 ? -1.345 3.048 -2.949 1.00 92.75 87 MET A CA 1
ATOM 665 C C . MET A 1 87 ? 0.097 3.377 -3.282 1.00 92.75 87 MET A C 1
ATOM 667 O O . MET A 1 87 ? 1.010 2.961 -2.566 1.00 92.75 87 MET A O 1
ATOM 671 N N . VAL A 1 88 ? 0.299 4.129 -4.355 1.00 92.94 88 VAL A N 1
ATOM 672 C CA . VAL A 1 88 ? 1.635 4.497 -4.799 1.00 92.94 88 VAL A CA 1
ATOM 673 C C . VAL A 1 88 ? 1.762 6.006 -4.878 1.00 92.94 88 VAL A C 1
ATOM 675 O O . VAL A 1 88 ? 0.880 6.701 -5.380 1.00 92.94 88 VAL A O 1
ATOM 678 N N . GLU A 1 89 ? 2.888 6.508 -4.394 1.00 91.31 89 GLU A N 1
ATOM 679 C CA . GLU A 1 89 ? 3.299 7.886 -4.608 1.00 91.31 89 GLU A CA 1
ATOM 680 C C . GLU A 1 89 ? 4.742 7.962 -5.087 1.00 91.31 89 GLU A C 1
ATOM 682 O O . GLU A 1 89 ? 5.562 7.081 -4.824 1.00 91.31 89 GLU A O 1
ATOM 687 N N . ALA A 1 90 ? 5.046 9.056 -5.762 1.00 92.38 90 ALA A N 1
ATOM 688 C CA . ALA A 1 90 ? 6.355 9.381 -6.279 1.00 92.38 90 ALA A CA 1
ATOM 689 C C . ALA A 1 90 ? 6.799 10.725 -5.698 1.00 92.38 90 ALA A C 1
ATOM 691 O O . ALA A 1 90 ? 6.038 11.693 -5.692 1.00 92.38 90 ALA A O 1
ATOM 692 N N . LYS A 1 91 ? 8.035 10.787 -5.212 1.00 91.62 91 LYS A N 1
ATOM 693 C CA . LYS A 1 91 ? 8.693 12.027 -4.815 1.00 91.62 91 LYS A CA 1
ATOM 694 C C . LYS A 1 91 ? 9.429 12.601 -6.014 1.00 91.62 91 LYS A C 1
ATOM 696 O O . LYS A 1 91 ? 10.335 11.957 -6.550 1.00 91.62 91 LYS A O 1
ATOM 701 N N . LEU A 1 92 ? 9.067 13.808 -6.420 1.00 90.69 92 LEU A N 1
ATOM 702 C CA . LEU A 1 92 ? 9.724 14.510 -7.516 1.00 90.69 92 LEU A CA 1
ATOM 703 C C . LEU A 1 92 ? 11.032 15.169 -7.049 1.00 90.69 92 LEU A C 1
ATOM 705 O O . LEU A 1 92 ? 11.288 15.311 -5.851 1.00 90.69 92 LEU A O 1
ATOM 709 N N . ALA A 1 93 ? 11.880 15.559 -8.000 1.00 88.94 93 ALA A N 1
ATOM 710 C CA . ALA A 1 93 ? 13.169 16.203 -7.733 1.00 88.94 93 ALA A CA 1
ATOM 711 C C . ALA A 1 93 ? 13.056 17.543 -6.983 1.00 88.94 93 ALA A C 1
ATOM 713 O O . ALA A 1 93 ? 13.967 17.913 -6.247 1.00 88.94 93 ALA A O 1
ATOM 714 N N . ASP A 1 94 ? 11.926 18.239 -7.112 1.00 87.69 94 ASP A N 1
ATOM 715 C CA . ASP A 1 94 ? 11.611 19.461 -6.361 1.00 87.69 94 ASP A CA 1
ATOM 716 C C . ASP A 1 94 ? 11.155 19.191 -4.909 1.00 87.69 94 ASP A C 1
ATOM 718 O O . ASP A 1 94 ? 10.881 20.122 -4.152 1.00 87.69 94 ASP A O 1
ATOM 722 N N . GLY A 1 95 ? 11.078 17.918 -4.501 1.00 85.06 95 GLY A N 1
ATOM 723 C CA . GLY A 1 95 ? 10.641 17.489 -3.175 1.00 85.06 95 GLY A CA 1
ATOM 724 C C . GLY A 1 95 ? 9.123 17.404 -2.998 1.00 85.06 95 GLY A C 1
ATOM 725 O O . GLY A 1 95 ? 8.664 17.059 -1.901 1.00 85.06 95 GLY A O 1
ATOM 726 N N . SER A 1 96 ? 8.341 17.692 -4.039 1.00 86.19 96 SER A N 1
ATOM 727 C CA . SER A 1 96 ? 6.897 17.466 -4.037 1.00 86.19 96 SER A CA 1
ATOM 728 C C . SER A 1 96 ? 6.569 15.972 -4.101 1.00 86.19 96 SER A C 1
ATOM 730 O O . SER A 1 96 ? 7.371 15.143 -4.536 1.00 86.19 96 SER A O 1
ATOM 732 N N . MET A 1 97 ? 5.378 15.623 -3.616 1.00 86.75 97 MET A N 1
ATOM 733 C CA . MET A 1 97 ? 4.865 14.257 -3.624 1.00 86.75 97 MET A CA 1
ATOM 734 C C . MET A 1 97 ? 3.679 14.195 -4.582 1.00 86.75 97 MET A C 1
ATOM 736 O O . MET A 1 97 ? 2.736 14.973 -4.438 1.00 86.75 97 MET A O 1
ATOM 740 N N . GLU A 1 98 ? 3.691 13.241 -5.508 1.00 89.06 98 GLU A N 1
ATOM 741 C CA . GLU A 1 98 ? 2.604 12.996 -6.454 1.00 89.06 98 GLU A CA 1
ATOM 742 C C . GLU A 1 98 ? 2.014 11.604 -6.278 1.00 89.06 98 GLU A C 1
ATOM 744 O O . GLU A 1 98 ? 2.730 10.627 -6.086 1.00 89.06 98 GLU A O 1
ATOM 749 N N . LEU A 1 99 ? 0.684 11.526 -6.302 1.00 88.94 99 LEU A N 1
ATOM 750 C CA . LEU A 1 99 ? -0.040 10.259 -6.207 1.00 88.94 99 LEU A CA 1
ATOM 751 C C . LEU A 1 99 ? -0.150 9.652 -7.590 1.00 88.94 99 LEU A C 1
ATOM 753 O O . LEU A 1 99 ? -0.638 10.308 -8.511 1.00 88.94 99 LEU A O 1
ATOM 757 N N . LEU A 1 100 ? 0.248 8.392 -7.714 1.00 90.81 100 LEU A N 1
ATOM 758 C CA . LEU A 1 100 ? 0.035 7.645 -8.941 1.00 90.81 100 LEU A CA 1
ATOM 759 C C . LEU A 1 100 ? -1.374 7.037 -8.919 1.00 90.81 100 LEU A C 1
ATOM 761 O O . LEU A 1 100 ? -1.737 6.378 -7.940 1.00 90.81 100 LEU A O 1
ATOM 765 N N . PRO A 1 101 ? -2.186 7.249 -9.969 1.00 90.50 101 PRO A N 1
ATOM 766 C CA . PRO A 1 101 ? -3.488 6.605 -10.081 1.00 90.50 101 PRO A CA 1
ATOM 767 C C . PRO A 1 101 ? -3.324 5.099 -10.326 1.00 90.50 101 PRO A C 1
ATOM 769 O O . PRO A 1 101 ? -2.279 4.634 -10.779 1.00 90.50 101 PRO A O 1
ATOM 772 N N . CYS A 1 102 ? -4.370 4.311 -10.082 1.00 91.56 102 CYS A N 1
ATOM 773 C CA . CYS A 1 102 ? -4.282 2.853 -10.229 1.00 91.56 102 CYS A CA 1
ATOM 774 C C . CYS A 1 102 ? -4.055 2.379 -11.670 1.00 91.56 102 CYS A C 1
ATOM 776 O O . CYS A 1 102 ? -3.539 1.286 -11.873 1.00 91.56 102 CYS A O 1
ATOM 778 N N . THR A 1 103 ? -4.322 3.234 -12.660 1.00 90.00 103 THR A N 1
ATOM 779 C CA . THR A 1 103 ? -3.965 3.020 -14.073 1.00 90.00 103 THR A CA 1
ATOM 780 C C . THR A 1 103 ? -2.456 2.947 -14.317 1.00 90.00 103 THR A C 1
ATOM 782 O O . THR A 1 103 ? -2.024 2.473 -15.361 1.00 90.00 103 THR A O 1
ATOM 785 N N . ASN A 1 104 ? -1.645 3.410 -13.365 1.00 91.00 104 ASN A N 1
ATOM 786 C CA . ASN A 1 104 ? -0.186 3.333 -13.393 1.00 91.00 104 ASN A CA 1
ATOM 787 C C . ASN A 1 104 ? 0.353 2.086 -12.678 1.00 91.00 104 ASN A C 1
ATOM 789 O O . ASN A 1 104 ? 1.565 1.881 -12.619 1.00 91.00 104 ASN A O 1
ATOM 793 N N . VAL A 1 105 ? -0.525 1.252 -12.123 1.00 92.06 105 VAL A N 1
ATOM 794 C CA . VAL A 1 105 ? -0.147 0.008 -11.464 1.00 92.06 105 VAL A CA 1
ATOM 795 C C . VAL A 1 105 ? -0.661 -1.152 -12.294 1.00 92.06 105 VAL A C 1
ATOM 797 O O . VAL A 1 105 ? -1.852 -1.268 -12.551 1.00 92.06 105 VAL A O 1
ATOM 800 N N . TYR A 1 106 ? 0.241 -2.043 -12.669 1.00 90.12 106 TYR A N 1
ATOM 801 C CA . TYR A 1 106 ? -0.052 -3.257 -13.414 1.00 90.12 106 TYR A CA 1
ATOM 802 C C . TYR A 1 106 ? 0.396 -4.447 -12.585 1.00 90.12 106 TYR A C 1
ATOM 804 O O . TYR A 1 106 ? 1.328 -4.341 -11.785 1.00 90.12 106 TYR A O 1
ATOM 812 N N . TYR A 1 107 ? -0.237 -5.594 -12.766 1.00 88.69 107 TYR A N 1
ATOM 813 C CA . TYR A 1 107 ? 0.190 -6.808 -12.088 1.00 88.69 107 TYR A CA 1
ATOM 814 C C . TYR A 1 107 ? 0.325 -7.957 -13.071 1.00 88.69 107 TYR A C 1
ATOM 816 O O . TYR A 1 107 ? -0.444 -8.098 -14.016 1.00 88.69 107 TYR A O 1
ATOM 824 N N . TYR A 1 108 ? 1.349 -8.765 -12.841 1.00 85.38 108 TYR A N 1
ATOM 825 C CA . TYR A 1 108 ? 1.653 -9.915 -13.667 1.00 85.38 108 TYR A CA 1
ATOM 826 C C . TYR A 1 108 ? 0.631 -11.025 -13.444 1.00 85.38 108 TYR A C 1
ATOM 828 O O . TYR A 1 108 ? 0.318 -11.376 -12.300 1.00 85.38 108 TYR A O 1
ATOM 836 N N . VAL A 1 109 ? 0.153 -11.595 -14.544 1.00 82.19 109 VAL A N 1
ATOM 837 C CA . VAL A 1 109 ? -0.730 -12.757 -14.562 1.00 82.19 109 VAL A CA 1
ATOM 838 C C . VAL A 1 109 ? -0.032 -13.831 -15.393 1.00 82.19 109 VAL A C 1
ATOM 840 O O . VAL A 1 109 ? 0.062 -13.663 -16.608 1.00 82.19 109 VAL A O 1
ATOM 843 N N . PRO A 1 110 ? 0.480 -14.908 -14.767 1.00 77.12 110 PRO A N 1
ATOM 844 C CA . PRO A 1 110 ? 1.225 -15.949 -15.473 1.00 77.12 110 PRO A CA 1
ATOM 845 C C . PRO A 1 110 ? 0.463 -16.552 -16.657 1.00 77.12 110 PRO A C 1
ATOM 847 O O . PRO A 1 110 ? 1.064 -16.927 -17.654 1.00 77.12 110 PRO A O 1
ATOM 850 N N . GLU A 1 111 ? -0.864 -16.633 -16.564 1.00 74.62 111 GLU A N 1
ATOM 851 C CA . GLU A 1 111 ? -1.725 -17.199 -17.603 1.00 74.62 111 GLU A CA 1
ATOM 852 C C . GLU A 1 111 ? -1.839 -16.322 -18.860 1.00 74.62 111 GLU A C 1
ATOM 854 O O . GLU A 1 111 ? -2.276 -16.812 -19.899 1.00 74.62 111 GLU A O 1
ATOM 859 N N . LEU A 1 112 ? -1.471 -15.041 -18.770 1.00 73.94 112 LEU A N 1
ATOM 860 C CA . LEU A 1 112 ? -1.483 -14.086 -19.885 1.00 73.94 112 LEU A CA 1
ATOM 861 C C . LEU A 1 112 ? -0.085 -13.860 -20.477 1.00 73.94 112 LEU A C 1
ATOM 863 O O . LEU A 1 112 ? 0.056 -13.124 -21.450 1.00 73.94 112 LEU A O 1
ATOM 867 N N . ASP A 1 113 ? 0.943 -14.484 -19.903 1.00 69.12 113 ASP A N 1
ATOM 868 C CA . ASP A 1 113 ? 2.324 -14.320 -20.337 1.00 69.12 113 ASP A CA 1
ATOM 869 C C . ASP A 1 113 ? 2.618 -15.165 -21.581 1.00 69.12 113 ASP A C 1
ATOM 871 O O . ASP A 1 113 ? 2.778 -16.387 -21.512 1.00 69.12 113 ASP A O 1
ATOM 875 N N . VAL A 1 114 ? 2.679 -14.499 -22.732 1.00 67.06 114 VAL A N 1
ATOM 876 C CA . VAL A 1 114 ? 2.939 -15.142 -24.027 1.00 67.06 114 VAL A CA 1
ATOM 877 C C . VAL A 1 114 ? 4.447 -15.304 -24.276 1.00 67.06 114 VAL A C 1
ATOM 879 O O . VAL A 1 114 ? 4.877 -16.314 -24.840 1.00 67.06 114 VAL A O 1
ATOM 882 N N . ASP A 1 115 ? 5.262 -14.375 -23.766 1.00 67.38 115 ASP A N 1
ATOM 883 C CA . ASP A 1 115 ? 6.649 -14.170 -24.212 1.00 67.38 115 ASP A CA 1
ATOM 884 C C . ASP A 1 115 ? 7.686 -14.383 -23.094 1.00 67.38 115 ASP A C 1
ATOM 886 O O . ASP A 1 115 ? 8.894 -14.282 -23.324 1.00 67.38 115 ASP A O 1
ATOM 890 N N . ARG A 1 116 ? 7.235 -14.708 -21.875 1.00 63.34 116 ARG A N 1
ATOM 891 C CA . ARG A 1 116 ? 8.043 -14.777 -20.642 1.00 63.34 116 ARG A CA 1
ATOM 892 C C . ARG A 1 116 ? 8.640 -13.433 -20.229 1.00 63.34 116 ARG A C 1
ATOM 894 O O . ARG A 1 116 ? 9.638 -13.392 -19.503 1.00 63.34 116 ARG A O 1
ATOM 901 N N . ILE A 1 117 ? 8.038 -12.339 -20.692 1.00 61.69 117 ILE A N 1
ATOM 902 C CA . ILE A 1 117 ? 8.425 -10.965 -20.376 1.00 61.69 117 ILE A CA 1
ATOM 903 C C . ILE A 1 117 ? 7.270 -10.326 -19.613 1.00 61.69 117 ILE A C 1
ATOM 905 O O . ILE A 1 117 ? 6.148 -10.214 -20.095 1.00 61.69 117 ILE A O 1
ATOM 909 N N . VAL A 1 118 ? 7.548 -9.899 -18.384 1.00 68.19 118 VAL A N 1
ATOM 910 C CA . VAL A 1 118 ? 6.528 -9.329 -17.504 1.00 68.19 118 VAL A CA 1
ATOM 911 C C . VAL A 1 118 ? 6.102 -7.950 -18.015 1.00 68.19 118 VAL A C 1
ATOM 913 O O . VAL A 1 118 ? 6.813 -6.963 -17.811 1.00 68.19 118 VAL A O 1
ATOM 916 N N . CYS A 1 119 ? 4.898 -7.869 -18.585 1.00 65.50 119 CYS A N 1
ATOM 917 C CA . CYS A 1 119 ? 4.216 -6.614 -18.918 1.00 65.50 119 CYS A CA 1
ATOM 918 C C . CYS A 1 119 ? 5.000 -5.714 -19.897 1.00 65.50 119 CYS A C 1
ATOM 920 O O . CYS A 1 119 ? 5.172 -4.511 -19.626 1.00 65.50 119 CYS A O 1
ATOM 922 N N . SER A 1 120 ? 5.509 -6.282 -20.996 1.00 64.12 120 SER A N 1
ATOM 923 C CA . SER A 1 120 ? 6.201 -5.535 -22.058 1.00 64.12 120 SER A CA 1
ATOM 924 C C . SER A 1 120 ? 5.269 -4.586 -22.807 1.00 64.12 120 SER A C 1
ATOM 926 O O . SER A 1 120 ? 5.686 -3.479 -23.148 1.00 64.12 120 SER A O 1
ATOM 928 N N . GLN A 1 121 ? 4.008 -4.970 -23.004 1.00 63.81 121 GLN A N 1
ATOM 929 C CA . GLN A 1 121 ? 2.978 -4.143 -23.634 1.00 63.81 121 GLN A CA 1
ATOM 930 C C . GLN A 1 121 ? 1.832 -3.825 -22.657 1.00 63.81 121 GLN A C 1
ATOM 932 O O . GLN A 1 121 ? 1.560 -4.607 -21.743 1.00 63.81 121 GLN A O 1
ATOM 937 N N . PRO A 1 122 ? 1.130 -2.686 -22.828 1.00 58.44 122 PRO A N 1
ATOM 938 C CA . PRO A 1 122 ? 0.026 -2.286 -21.949 1.00 58.44 122 PRO A CA 1
ATOM 939 C C . PRO A 1 122 ? -1.123 -3.301 -21.864 1.00 58.44 122 PRO A C 1
ATOM 941 O O . PRO A 1 122 ? -1.830 -3.330 -20.863 1.00 58.44 122 PRO A O 1
ATOM 944 N N . GLU A 1 123 ? -1.306 -4.126 -22.898 1.00 66.25 123 GLU A N 1
ATOM 945 C CA . GLU A 1 123 ? -2.388 -5.117 -22.984 1.00 66.25 123 GLU A CA 1
ATOM 946 C C . GLU A 1 123 ? -2.023 -6.472 -22.347 1.00 66.25 123 GLU A C 1
ATOM 948 O O . GLU A 1 123 ? -2.907 -7.282 -22.077 1.00 66.25 123 GLU A O 1
ATOM 953 N N . GLU A 1 124 ? -0.739 -6.716 -22.064 1.00 69.31 124 GLU A N 1
ATOM 954 C CA . GLU A 1 124 ? -0.238 -8.008 -21.564 1.00 69.31 124 GLU A CA 1
ATOM 955 C C . GLU A 1 124 ? -0.440 -8.189 -20.056 1.00 69.31 124 GLU A C 1
ATOM 957 O O . GLU A 1 124 ? -0.538 -9.312 -19.563 1.00 69.31 124 GLU A O 1
ATOM 962 N N . CYS A 1 125 ? -0.518 -7.087 -19.306 1.00 79.38 125 CYS A N 1
ATOM 963 C CA . CYS A 1 125 ? -0.770 -7.124 -17.873 1.00 79.38 125 CYS A CA 1
ATOM 964 C C . CYS A 1 125 ? -2.005 -6.313 -17.511 1.00 79.38 125 CYS A C 1
ATOM 966 O O . CYS A 1 125 ? -2.095 -5.139 -17.875 1.00 79.38 125 CYS A O 1
ATOM 968 N N . PRO A 1 126 ? -2.926 -6.881 -16.720 1.00 84.56 126 PRO A N 1
ATOM 969 C CA . PRO A 1 126 ? -4.054 -6.124 -16.225 1.00 84.56 126 PRO A CA 1
ATOM 970 C C . PRO A 1 126 ? -3.603 -4.939 -15.367 1.00 84.56 126 PRO A C 1
ATOM 972 O O . PRO A 1 126 ? -2.704 -5.047 -14.524 1.00 84.56 126 PRO A O 1
ATOM 975 N N . GLN A 1 127 ? -4.289 -3.815 -15.552 1.00 88.12 127 GLN A N 1
ATOM 976 C CA . GLN A 1 127 ? -4.206 -2.679 -14.645 1.00 88.12 127 GLN A CA 1
ATOM 977 C C . GLN A 1 127 ? -4.862 -3.019 -13.304 1.00 88.12 127 GLN A C 1
ATOM 979 O O . GLN A 1 127 ? -5.861 -3.744 -13.232 1.00 88.12 127 GLN A O 1
ATOM 984 N N . ALA A 1 128 ? -4.311 -2.471 -12.226 1.00 90.12 128 ALA A N 1
ATOM 985 C CA . ALA A 1 128 ? -4.937 -2.509 -10.920 1.00 90.12 128 ALA A CA 1
ATOM 986 C C . ALA A 1 128 ? -6.243 -1.710 -10.958 1.00 90.12 128 ALA A C 1
ATOM 988 O O . ALA A 1 128 ? -6.343 -0.647 -11.571 1.00 90.12 128 ALA A O 1
ATOM 989 N N . THR A 1 129 ? -7.260 -2.220 -10.276 1.00 89.12 129 THR A N 1
ATOM 990 C CA . THR A 1 129 ? -8.571 -1.569 -10.241 1.00 89.12 129 THR A CA 1
ATOM 991 C C . THR A 1 129 ? -8.622 -0.595 -9.075 1.00 89.12 129 THR A C 1
ATOM 993 O O . THR A 1 129 ? -8.299 -0.966 -7.947 1.00 89.12 129 THR A O 1
ATOM 996 N N . GLU A 1 130 ? -9.050 0.642 -9.316 1.00 90.44 130 GLU A N 1
ATOM 997 C CA . GLU A 1 130 ? -9.386 1.541 -8.215 1.00 90.44 130 GLU A CA 1
ATOM 998 C C . GLU A 1 130 ? -10.695 1.073 -7.574 1.00 90.44 130 GLU A C 1
ATOM 1000 O O . GLU A 1 130 ? -11.742 1.046 -8.218 1.00 90.44 130 GLU A O 1
ATOM 1005 N N . ILE A 1 131 ? -10.636 0.684 -6.303 1.00 87.50 131 ILE A N 1
ATOM 1006 C CA . ILE A 1 131 ? -11.819 0.219 -5.558 1.00 87.50 131 ILE A CA 1
ATOM 1007 C C . ILE A 1 131 ? -12.435 1.306 -4.685 1.00 87.50 131 ILE A C 1
ATOM 1009 O O . ILE A 1 131 ? -13.584 1.198 -4.266 1.00 87.50 131 ILE A O 1
ATOM 1013 N N . ALA A 1 132 ? -11.649 2.328 -4.362 1.00 81.44 132 ALA A N 1
ATOM 1014 C CA . ALA A 1 132 ? -12.057 3.416 -3.501 1.00 81.44 132 ALA A CA 1
ATOM 1015 C C . ALA A 1 132 ? -11.151 4.621 -3.729 1.00 81.44 132 ALA A C 1
ATOM 1017 O O . ALA A 1 132 ? -9.935 4.482 -3.856 1.00 81.44 132 ALA A O 1
ATOM 1018 N N . SER A 1 133 ? -11.760 5.803 -3.680 1.00 84.62 133 SER A N 1
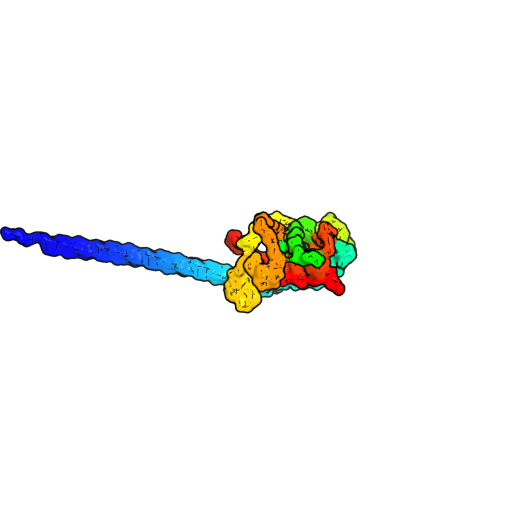ATOM 1019 C CA . SER A 1 133 ? -11.060 7.080 -3.623 1.00 84.62 133 SER A CA 1
ATOM 1020 C C . SER A 1 133 ? -11.275 7.689 -2.242 1.00 84.62 133 SER A C 1
ATOM 1022 O O . SER A 1 133 ? -12.327 8.286 -1.975 1.00 84.62 133 SER A O 1
ATOM 1024 N N . ILE A 1 134 ? -10.321 7.513 -1.331 1.00 84.50 134 ILE A N 1
ATOM 1025 C CA . ILE A 1 134 ? -10.480 7.911 0.075 1.00 84.50 134 ILE A CA 1
ATOM 1026 C C . ILE A 1 134 ? -9.807 9.255 0.364 1.00 84.50 134 ILE A C 1
ATOM 1028 O O . ILE A 1 134 ? -8.733 9.536 -0.169 1.00 84.50 134 ILE A O 1
ATOM 1032 N N . PRO A 1 135 ? -10.405 10.120 1.202 1.00 84.50 135 PRO A N 1
ATOM 1033 C CA . PRO A 1 135 ? -9.715 11.307 1.688 1.00 84.50 135 PRO A CA 1
ATOM 1034 C C . PRO A 1 135 ? -8.430 10.925 2.426 1.00 84.50 135 PRO A C 1
ATOM 1036 O O . PRO A 1 135 ? -8.434 9.988 3.222 1.00 84.50 135 PRO A O 1
ATOM 1039 N N . PHE A 1 136 ? -7.359 11.700 2.237 1.00 77.81 136 PHE A N 1
ATOM 1040 C CA . PHE A 1 136 ? -6.061 11.439 2.878 1.00 77.81 136 PHE A CA 1
ATOM 1041 C C . PHE A 1 136 ? -6.135 11.326 4.414 1.00 77.81 136 PHE A C 1
ATOM 1043 O O . PHE A 1 136 ? -5.369 10.585 5.013 1.00 77.81 136 PHE A O 1
ATOM 1050 N N . ARG A 1 137 ? -7.105 12.009 5.039 1.00 77.44 137 ARG A N 1
ATOM 1051 C CA . ARG A 1 137 ? -7.350 11.995 6.493 1.00 77.44 137 ARG A CA 1
ATOM 1052 C C . ARG A 1 137 ? -7.946 10.691 7.055 1.00 77.44 137 ARG A C 1
ATOM 1054 O O . ARG A 1 137 ? -8.145 10.577 8.255 1.00 77.44 137 ARG A O 1
ATOM 1061 N N . ASN A 1 138 ? -8.327 9.754 6.185 1.00 85.38 138 ASN A N 1
ATOM 1062 C CA . ASN A 1 138 ? -8.902 8.462 6.580 1.00 85.38 138 ASN A CA 1
ATOM 1063 C C . ASN A 1 138 ? -7.853 7.334 6.531 1.00 85.38 138 ASN A C 1
ATOM 1065 O O . ASN A 1 138 ? -8.199 6.154 6.579 1.00 85.38 138 ASN A O 1
ATOM 1069 N N . LEU A 1 139 ? -6.575 7.690 6.375 1.00 88.69 139 LEU A N 1
ATOM 1070 C CA . LEU A 1 139 ? -5.463 6.754 6.397 1.00 88.69 139 LEU A CA 1
ATOM 1071 C C . LEU A 1 139 ? -4.753 6.795 7.742 1.00 88.69 139 LEU A C 1
ATOM 1073 O O . LEU A 1 139 ? -4.234 7.833 8.160 1.00 88.69 139 LEU A O 1
ATOM 1077 N N . LEU A 1 140 ? -4.652 5.628 8.362 1.00 93.06 140 LEU A N 1
ATOM 1078 C CA . LEU A 1 140 ? -3.984 5.447 9.640 1.00 93.06 140 LEU A CA 1
ATOM 1079 C C . LEU A 1 140 ? -2.722 4.614 9.456 1.00 93.06 140 LEU A C 1
ATOM 1081 O O . LEU A 1 140 ? -2.745 3.586 8.789 1.00 93.06 140 LEU A O 1
ATOM 1085 N N . ILE A 1 141 ? -1.622 5.025 10.072 1.00 91.88 141 ILE A N 1
ATOM 1086 C CA . ILE A 1 141 ? -0.370 4.264 10.126 1.00 91.88 141 ILE A CA 1
ATOM 1087 C C . ILE A 1 141 ? 0.023 4.012 11.579 1.00 91.88 141 ILE A C 1
ATOM 1089 O O . ILE A 1 141 ? -0.277 4.831 12.447 1.00 91.88 141 ILE A O 1
ATOM 1093 N N . LYS A 1 142 ? 0.695 2.890 11.850 1.00 89.19 142 LYS A N 1
ATOM 1094 C CA . LYS A 1 142 ? 1.352 2.613 13.132 1.00 89.19 142 LYS A CA 1
ATOM 1095 C C . LYS A 1 142 ? 2.850 2.897 12.966 1.00 89.19 142 LYS A C 1
ATOM 1097 O O . LYS A 1 142 ? 3.538 2.089 12.342 1.00 89.19 142 LYS A O 1
ATOM 1102 N N . PRO A 1 143 ? 3.357 4.056 13.432 1.00 85.50 143 PRO A N 1
ATOM 1103 C CA . PRO A 1 143 ? 4.776 4.371 13.346 1.00 85.50 143 PRO A CA 1
ATOM 1104 C C . PRO A 1 143 ? 5.610 3.317 14.068 1.00 85.50 143 PRO A C 1
ATOM 1106 O O . PRO A 1 143 ? 5.172 2.745 15.068 1.00 85.50 143 PRO A O 1
ATOM 1109 N N . GLU A 1 144 ? 6.828 3.092 13.588 1.00 81.56 144 GLU A N 1
ATOM 1110 C CA . GLU A 1 144 ? 7.767 2.204 14.265 1.00 81.56 144 GLU A CA 1
ATOM 1111 C C . GLU A 1 144 ? 8.003 2.672 15.711 1.00 81.56 144 GLU A C 1
ATOM 1113 O O . GLU A 1 144 ? 8.192 3.860 15.971 1.00 81.56 144 GLU A O 1
ATOM 1118 N N . GLY A 1 145 ? 7.922 1.741 16.667 1.00 81.88 145 GLY A N 1
ATOM 1119 C CA . GLY A 1 145 ? 8.038 2.043 18.098 1.00 81.88 145 GLY A CA 1
ATOM 1120 C C . GLY A 1 145 ? 6.806 2.706 18.735 1.00 81.88 145 GLY A C 1
ATOM 1121 O O . GLY A 1 145 ? 6.842 3.012 19.925 1.00 81.88 145 GLY A O 1
ATOM 1122 N N . SER A 1 146 ? 5.714 2.911 17.990 1.00 84.31 146 SER A N 1
ATOM 1123 C CA . SER A 1 146 ? 4.448 3.431 18.520 1.00 84.31 146 SER A CA 1
ATOM 1124 C C . SER A 1 146 ? 3.429 2.317 18.751 1.00 84.31 146 SER A C 1
ATOM 1126 O O . SER A 1 146 ? 3.207 1.457 17.898 1.00 84.31 146 SER A O 1
ATOM 1128 N N . ASN A 1 147 ? 2.721 2.393 19.879 1.00 82.12 147 ASN A N 1
ATOM 1129 C CA . ASN A 1 147 ? 1.543 1.559 20.134 1.00 82.12 147 ASN A CA 1
ATOM 1130 C C . ASN A 1 147 ? 0.262 2.149 19.531 1.00 82.12 147 ASN A C 1
ATOM 1132 O O . ASN A 1 147 ? -0.727 1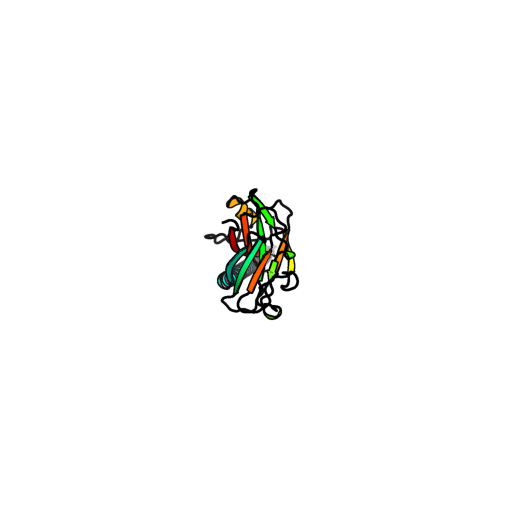.439 19.382 1.00 82.12 147 ASN A O 1
ATOM 1136 N N . ASN A 1 148 ? 0.288 3.426 19.143 1.00 87.25 148 ASN A N 1
ATOM 1137 C CA . ASN A 1 148 ? -0.882 4.146 18.661 1.00 87.25 148 ASN A CA 1
ATOM 1138 C C . ASN A 1 148 ? -0.847 4.320 17.143 1.00 87.25 148 ASN A C 1
ATOM 1140 O O . ASN A 1 148 ? 0.195 4.645 16.562 1.00 87.25 148 ASN A O 1
ATOM 1144 N N . TRP A 1 149 ? -2.020 4.162 16.533 1.00 89.75 149 TRP A N 1
ATOM 1145 C CA . TRP A 1 149 ? -2.280 4.547 15.153 1.00 89.75 149 TRP A CA 1
ATOM 1146 C C . TRP A 1 149 ? -2.413 6.064 15.059 1.00 89.75 149 TRP A C 1
ATOM 1148 O O . TRP A 1 149 ? -3.075 6.690 15.887 1.00 89.75 149 TRP A O 1
ATOM 1158 N N . VAL A 1 150 ? -1.791 6.652 14.046 1.00 91.44 150 VAL A N 1
ATOM 1159 C CA . VAL A 1 150 ? -1.850 8.089 13.779 1.00 91.44 150 VAL A CA 1
ATOM 1160 C C . VAL A 1 150 ? -2.241 8.334 12.333 1.00 91.44 150 VAL A C 1
ATOM 1162 O O . VAL A 1 150 ? -1.970 7.519 11.451 1.00 91.44 150 VAL A O 1
ATOM 1165 N N . ASP A 1 151 ? -2.865 9.479 12.092 1.00 90.31 151 ASP A N 1
ATOM 1166 C CA . ASP A 1 151 ? -3.168 9.947 10.747 1.00 90.31 151 ASP A CA 1
ATOM 1167 C C . ASP A 1 151 ? -1.879 10.103 9.917 1.00 90.31 151 ASP A C 1
ATOM 1169 O O . ASP A 1 151 ? -0.870 10.645 10.384 1.00 90.31 151 ASP A O 1
ATOM 1173 N N . ILE A 1 152 ? -1.905 9.622 8.672 1.00 88.19 152 ILE A N 1
ATOM 1174 C CA . ILE A 1 152 ? -0.746 9.644 7.770 1.00 88.19 152 ILE A CA 1
ATOM 1175 C C . ILE A 1 152 ? -0.224 11.065 7.501 1.00 88.19 152 ILE A C 1
ATOM 1177 O O . ILE A 1 152 ? 0.980 11.249 7.335 1.00 88.19 152 ILE A O 1
ATOM 1181 N N . ASN A 1 153 ? -1.085 12.084 7.472 1.00 87.25 153 ASN A N 1
ATOM 1182 C CA . ASN A 1 153 ? -0.689 13.479 7.276 1.00 87.25 153 ASN A CA 1
ATOM 1183 C C . ASN A 1 153 ? 0.104 13.983 8.475 1.00 87.25 153 ASN A C 1
ATOM 1185 O O . ASN A 1 153 ? 1.147 14.619 8.318 1.00 87.25 153 ASN A O 1
ATOM 1189 N N . VAL A 1 154 ? -0.368 13.653 9.678 1.00 88.56 154 VAL A N 1
ATOM 1190 C CA . VAL A 1 154 ? 0.348 13.956 10.921 1.00 88.56 154 VAL A CA 1
ATOM 1191 C C . VAL A 1 154 ? 1.701 13.248 10.931 1.00 88.56 154 VAL A C 1
ATOM 1193 O O . VAL A 1 154 ? 2.715 13.895 11.196 1.00 88.56 154 VAL A O 1
ATOM 1196 N N . TYR A 1 155 ? 1.738 11.961 10.566 1.00 89.31 155 TYR A N 1
ATOM 1197 C CA . TYR A 1 155 ? 2.984 11.202 10.457 1.00 89.31 155 TYR A CA 1
ATOM 1198 C C . TYR A 1 155 ? 3.964 11.850 9.471 1.00 89.31 155 TYR A C 1
ATOM 1200 O O . TYR A 1 155 ? 5.070 12.209 9.869 1.00 89.31 155 TYR A O 1
ATOM 1208 N N . LYS A 1 156 ? 3.552 12.095 8.220 1.00 86.69 156 LYS A N 1
ATOM 1209 C CA . LYS A 1 156 ? 4.399 12.730 7.195 1.00 86.69 156 LYS A CA 1
ATOM 1210 C C . LYS A 1 156 ? 4.923 14.098 7.619 1.00 86.69 156 LYS A C 1
ATOM 1212 O O . LYS A 1 156 ? 6.110 14.373 7.472 1.00 86.69 156 LYS A O 1
ATOM 1217 N N . ARG A 1 157 ? 4.067 14.928 8.224 1.00 87.25 157 ARG A N 1
ATOM 1218 C CA . ARG A 1 157 ? 4.477 16.227 8.772 1.00 87.25 157 ARG A CA 1
ATOM 1219 C C . ARG A 1 157 ? 5.559 16.069 9.842 1.00 87.25 157 ARG A C 1
ATOM 1221 O O . ARG A 1 157 ? 6.507 16.847 9.849 1.00 87.25 157 ARG A O 1
ATOM 1228 N N . SER A 1 158 ? 5.434 15.076 10.726 1.00 88.56 158 SER A N 1
ATOM 1229 C CA . SER A 1 158 ? 6.417 14.827 11.791 1.00 88.56 158 SER A CA 1
ATOM 1230 C C . SER A 1 158 ? 7.782 14.372 11.267 1.00 88.56 158 SER A C 1
ATOM 1232 O O . SER A 1 158 ? 8.799 14.709 11.864 1.00 88.56 158 SER A O 1
ATOM 1234 N N . VAL A 1 159 ? 7.820 13.678 10.123 1.00 86.50 159 VAL A N 1
ATOM 1235 C CA . VAL A 1 159 ? 9.066 13.254 9.459 1.00 86.50 159 VAL A CA 1
ATOM 1236 C C . VAL A 1 159 ? 9.592 14.276 8.438 1.00 86.50 159 VAL A C 1
ATOM 1238 O O . VAL A 1 159 ? 10.503 13.969 7.676 1.00 86.50 159 VAL A O 1
ATOM 1241 N N . GLY A 1 160 ? 9.033 15.493 8.410 1.00 85.69 160 GLY A N 1
ATOM 1242 C CA . GLY A 1 160 ? 9.468 16.569 7.510 1.00 85.69 160 GLY A CA 1
ATOM 1243 C C . GLY A 1 160 ? 9.179 16.309 6.029 1.00 85.69 160 GLY A C 1
ATOM 1244 O O . GLY A 1 160 ? 9.782 16.936 5.161 1.00 85.69 160 GLY A O 1
ATOM 1245 N N . GLU A 1 161 ? 8.277 15.379 5.723 1.00 84.38 161 GLU A N 1
ATOM 1246 C CA . GLU A 1 161 ? 7.854 15.092 4.357 1.00 84.38 161 GLU A CA 1
ATOM 1247 C C . GLU A 1 161 ? 6.722 16.029 3.953 1.00 84.38 161 GLU A C 1
ATOM 1249 O O . GLU A 1 161 ? 5.815 16.286 4.746 1.00 84.38 161 GLU A O 1
ATOM 1254 N N . THR A 1 162 ? 6.751 16.509 2.708 1.00 81.62 162 THR A N 1
ATOM 1255 C CA . THR A 1 162 ? 5.715 17.388 2.159 1.00 81.62 162 THR A CA 1
ATOM 1256 C C . THR A 1 162 ? 4.370 16.657 2.161 1.00 81.62 162 THR A C 1
ATOM 1258 O O . THR A 1 162 ? 4.188 15.706 1.391 1.00 81.62 162 THR A O 1
ATOM 1261 N N . PRO A 1 163 ? 3.411 17.047 3.019 1.00 76.38 163 PRO A N 1
ATOM 1262 C CA . PRO A 1 163 ? 2.106 16.422 3.008 1.00 76.38 163 PRO A CA 1
ATOM 1263 C C . PRO A 1 163 ? 1.308 16.892 1.795 1.00 76.38 163 PRO A C 1
ATOM 1265 O O . PRO A 1 163 ? 1.509 17.993 1.280 1.00 76.38 163 PRO A O 1
ATOM 1268 N N . TYR A 1 164 ? 0.339 16.085 1.375 1.00 75.81 164 TYR A N 1
ATOM 1269 C CA . TYR A 1 164 ? -0.620 16.527 0.374 1.00 75.81 164 TYR A CA 1
ATOM 1270 C C . TYR A 1 164 ? -1.427 17.726 0.880 1.00 75.81 164 TYR A C 1
ATOM 1272 O O . TYR A 1 164 ? -1.812 17.795 2.052 1.00 75.81 164 TYR A O 1
ATOM 1280 N N . SER A 1 165 ? -1.719 18.658 -0.029 1.00 67.31 165 SER A N 1
ATOM 1281 C CA . SER A 1 165 ? -2.681 19.725 0.227 1.00 67.31 165 SER A CA 1
ATOM 1282 C C . SER A 1 165 ? -4.045 19.127 0.597 1.00 67.31 165 SER A C 1
ATOM 1284 O O . SER A 1 165 ? -4.458 18.079 0.086 1.00 67.31 165 SER A O 1
ATOM 1286 N N . GLN A 1 166 ? -4.744 19.773 1.536 1.00 64.06 166 GLN A N 1
ATOM 1287 C CA . GLN A 1 166 ? -6.057 19.312 1.986 1.00 64.06 166 GLN A CA 1
ATOM 1288 C C . GLN A 1 166 ? -7.021 19.184 0.795 1.00 64.06 166 GLN A C 1
ATOM 1290 O O . GLN A 1 166 ? -7.097 20.076 -0.043 1.00 64.06 166 GLN A O 1
ATOM 1295 N N . GLY A 1 167 ? -7.764 18.073 0.734 1.00 67.69 167 GLY A N 1
ATOM 1296 C CA . GLY A 1 167 ? -8.767 17.817 -0.307 1.00 67.69 167 GLY A CA 1
ATOM 1297 C C . GLY A 1 167 ? -8.354 16.811 -1.384 1.00 67.69 167 GLY A C 1
ATOM 1298 O O . GLY A 1 167 ? -9.223 16.353 -2.125 1.00 67.69 167 GLY A O 1
ATOM 1299 N N . ARG A 1 168 ? -7.080 16.392 -1.447 1.00 78.56 168 ARG A N 1
ATOM 1300 C CA . ARG A 1 168 ? -6.684 15.281 -2.328 1.00 78.56 168 ARG A CA 1
ATOM 1301 C C . ARG A 1 168 ? -7.264 13.952 -1.829 1.00 78.56 168 ARG A C 1
ATOM 1303 O O . ARG A 1 168 ? -7.347 13.693 -0.623 1.00 78.56 168 ARG A O 1
ATOM 1310 N N . ARG A 1 169 ? -7.676 13.120 -2.785 1.00 82.00 169 ARG A N 1
ATOM 1311 C CA . ARG A 1 169 ? -8.161 11.757 -2.557 1.00 82.00 169 ARG A CA 1
ATOM 1312 C C . ARG A 1 169 ? -7.144 10.766 -3.101 1.00 82.00 169 ARG A C 1
ATOM 1314 O O . ARG A 1 169 ? -6.463 11.056 -4.081 1.00 82.00 169 ARG A O 1
ATOM 1321 N N . LEU A 1 170 ? -7.051 9.623 -2.444 1.00 77.06 170 LEU A N 1
ATOM 1322 C CA . LEU A 1 170 ? -6.136 8.548 -2.782 1.00 77.06 170 LEU A CA 1
ATOM 1323 C C . LEU A 1 170 ? -6.905 7.426 -3.457 1.00 77.06 170 LEU A C 1
ATOM 1325 O O . LEU A 1 170 ? -7.859 6.914 -2.867 1.00 77.06 170 LEU A O 1
ATOM 1329 N N . GLY A 1 171 ? -6.467 7.035 -4.651 1.00 86.38 171 GLY A N 1
ATOM 1330 C CA . GLY A 1 171 ? -6.922 5.802 -5.279 1.00 86.38 171 GLY A CA 1
ATOM 1331 C C . GLY A 1 171 ? -6.314 4.609 -4.547 1.00 86.38 171 GLY A C 1
ATOM 1332 O O . GLY A 1 171 ? -5.093 4.463 -4.494 1.00 86.38 171 GLY A O 1
ATOM 1333 N N . VAL A 1 172 ? -7.160 3.772 -3.951 1.00 91.00 172 VAL A N 1
ATOM 1334 C CA . VAL A 1 172 ? -6.744 2.480 -3.402 1.00 91.00 172 VAL A CA 1
ATOM 1335 C C . VAL A 1 172 ? -6.782 1.467 -4.533 1.00 91.00 172 VAL A C 1
ATOM 1337 O O . VAL A 1 172 ? -7.851 1.149 -5.061 1.00 91.00 172 VAL A O 1
ATOM 1340 N N . CYS A 1 173 ? -5.610 0.959 -4.891 1.00 93.31 173 CYS A N 1
ATOM 1341 C CA . CYS A 1 173 ? -5.432 0.040 -5.997 1.00 93.31 173 CYS A CA 1
ATOM 1342 C C . CYS A 1 173 ? -5.542 -1.391 -5.503 1.00 93.31 173 CYS A C 1
ATOM 1344 O O . CYS A 1 173 ? -4.804 -1.839 -4.625 1.00 93.31 173 CYS A O 1
ATOM 1346 N N . TYR A 1 174 ? -6.485 -2.108 -6.087 1.00 91.31 174 TYR A N 1
ATOM 1347 C CA . TYR A 1 174 ? -6.691 -3.520 -5.862 1.00 91.31 174 TYR A CA 1
ATOM 1348 C C . TYR A 1 174 ? -5.845 -4.328 -6.841 1.00 91.31 174 TYR A C 1
ATOM 1350 O O . TYR A 1 174 ? -5.998 -4.212 -8.061 1.00 91.31 174 TYR A O 1
ATOM 1358 N N . VAL A 1 175 ? -4.976 -5.171 -6.290 1.00 88.81 175 VAL A N 1
ATOM 1359 C CA . VAL A 1 175 ? -4.208 -6.169 -7.033 1.00 88.81 175 VAL A CA 1
ATOM 1360 C C . VAL A 1 175 ? -4.737 -7.545 -6.662 1.00 88.81 175 VAL A C 1
ATOM 1362 O O . VAL A 1 175 ? -4.604 -7.997 -5.519 1.00 88.81 175 VAL A O 1
ATOM 1365 N N . ALA A 1 176 ? -5.355 -8.198 -7.646 1.00 83.12 176 ALA A N 1
ATOM 1366 C CA . ALA A 1 176 ? -5.902 -9.534 -7.483 1.00 83.12 176 ALA A CA 1
ATOM 1367 C C . ALA A 1 176 ? -4.772 -10.522 -7.177 1.00 83.12 176 ALA A C 1
ATOM 1369 O O . ALA A 1 176 ? -3.829 -10.643 -7.955 1.00 83.12 176 ALA A O 1
ATOM 1370 N N . TYR A 1 177 ? -4.871 -11.238 -6.059 1.00 79.19 177 TYR A N 1
ATOM 1371 C CA . TYR A 1 177 ? -3.891 -12.258 -5.711 1.00 79.19 177 TYR A CA 1
ATOM 1372 C C . TYR A 1 177 ? -4.265 -13.588 -6.357 1.00 79.19 177 TYR A C 1
ATOM 1374 O O . TYR A 1 177 ? -5.367 -14.103 -6.160 1.00 79.19 177 TYR A O 1
ATOM 1382 N N . ARG A 1 178 ? -3.334 -14.155 -7.124 1.00 73.50 178 ARG A N 1
ATOM 1383 C CA . ARG A 1 178 ? -3.534 -15.411 -7.866 1.00 73.50 178 ARG A CA 1
ATOM 1384 C C . ARG A 1 178 ? -2.758 -16.601 -7.290 1.00 73.50 178 ARG A C 1
ATOM 1386 O O . ARG A 1 178 ? -2.723 -17.660 -7.901 1.00 73.50 178 ARG A O 1
ATOM 1393 N N . GLY A 1 179 ? -2.201 -16.458 -6.086 1.00 69.19 179 GLY A N 1
ATOM 1394 C CA . GLY A 1 179 ? -1.390 -17.491 -5.440 1.00 69.19 179 GLY A CA 1
ATOM 1395 C C . GLY A 1 179 ? 0.110 -17.307 -5.681 1.00 69.19 179 GLY A C 1
ATOM 1396 O O . GLY A 1 179 ? 0.546 -16.756 -6.688 1.00 69.19 179 GLY A O 1
ATOM 1397 N N . GLY A 1 180 ? 0.924 -17.746 -4.720 1.00 77.56 180 GLY A N 1
ATOM 1398 C CA . GLY A 1 180 ? 2.379 -17.632 -4.785 1.00 77.56 180 GLY A CA 1
ATOM 1399 C C . GLY A 1 180 ? 2.893 -16.188 -4.753 1.00 77.56 180 GLY A C 1
ATOM 1400 O O . GLY A 1 180 ? 2.643 -15.444 -3.801 1.00 77.56 180 GLY A O 1
ATOM 1401 N N . ASN A 1 181 ? 3.680 -15.840 -5.770 1.00 83.12 181 ASN A N 1
ATOM 1402 C CA . ASN A 1 181 ? 4.396 -14.579 -5.923 1.00 83.12 181 ASN A CA 1
ATOM 1403 C C . ASN A 1 181 ? 3.615 -13.645 -6.856 1.00 83.12 181 ASN A C 1
ATOM 1405 O O . ASN A 1 181 ? 3.442 -13.967 -8.028 1.00 83.12 181 ASN A O 1
ATOM 1409 N N . GLN A 1 182 ? 3.213 -12.474 -6.370 1.00 87.44 182 GLN A N 1
ATOM 1410 C CA . GLN A 1 182 ? 2.551 -11.461 -7.183 1.00 87.44 182 GLN A CA 1
ATOM 1411 C C . GLN A 1 182 ? 3.564 -10.407 -7.625 1.00 87.44 182 GLN A C 1
ATOM 1413 O O . GLN A 1 182 ? 4.079 -9.655 -6.803 1.00 87.44 182 GLN A O 1
ATOM 1418 N N . ILE A 1 183 ? 3.853 -10.335 -8.923 1.00 89.50 183 ILE A N 1
ATOM 1419 C CA . ILE A 1 183 ? 4.704 -9.271 -9.467 1.00 89.50 183 ILE A CA 1
ATOM 1420 C C . ILE A 1 183 ? 3.812 -8.080 -9.818 1.00 89.50 183 ILE A C 1
ATOM 1422 O O . ILE A 1 183 ? 2.755 -8.246 -10.428 1.00 89.50 183 ILE A O 1
ATOM 1426 N N . VAL A 1 184 ? 4.225 -6.889 -9.399 1.00 91.50 184 VAL A N 1
ATOM 1427 C CA . VAL A 1 184 ? 3.545 -5.615 -9.636 1.00 91.50 184 VAL A CA 1
ATOM 1428 C C . VAL A 1 184 ? 4.517 -4.674 -10.329 1.00 91.50 184 VAL A C 1
ATOM 1430 O O . VAL A 1 184 ? 5.642 -4.491 -9.871 1.00 91.50 184 VAL A O 1
ATOM 1433 N N . LYS A 1 185 ? 4.073 -4.075 -11.426 1.00 91.50 185 LYS A N 1
ATOM 1434 C CA . LYS A 1 185 ? 4.7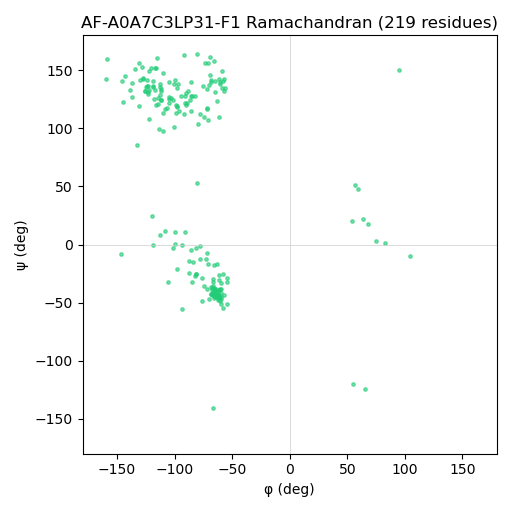74 -3.036 -12.173 1.00 91.50 185 LYS A CA 1
ATOM 1435 C C . LYS A 1 185 ? 4.135 -1.693 -11.834 1.00 91.50 185 LYS A C 1
ATOM 1437 O O . LYS A 1 185 ? 2.927 -1.524 -11.971 1.00 91.50 185 LYS A O 1
ATOM 1442 N N . VAL A 1 186 ? 4.951 -0.743 -11.406 1.00 92.56 186 VAL A N 1
ATOM 1443 C CA . VAL A 1 186 ? 4.574 0.654 -11.203 1.00 92.56 186 VAL A CA 1
ATOM 1444 C C . VAL A 1 186 ? 5.199 1.465 -12.324 1.00 92.56 186 VAL A C 1
ATOM 1446 O O . VAL A 1 186 ? 6.421 1.522 -12.444 1.00 92.56 186 VAL A O 1
ATOM 1449 N N . ASP A 1 187 ? 4.356 2.091 -13.130 1.00 91.81 187 ASP A N 1
ATOM 1450 C CA . ASP A 1 187 ? 4.745 2.987 -14.210 1.00 91.81 187 ASP A CA 1
ATOM 1451 C C . ASP A 1 187 ? 4.639 4.437 -13.727 1.00 91.81 187 ASP A C 1
ATOM 1453 O O . ASP A 1 187 ? 3.564 4.900 -13.353 1.00 91.81 187 ASP A O 1
ATOM 1457 N N . TYR A 1 188 ? 5.745 5.171 -13.718 1.00 91.88 188 TYR A N 1
ATOM 1458 C CA . TYR A 1 188 ? 5.775 6.595 -13.375 1.00 91.88 188 TYR A CA 1
ATOM 1459 C C . TYR A 1 188 ? 6.296 7.444 -14.541 1.00 91.88 188 TYR A C 1
ATOM 1461 O O . TYR A 1 188 ? 6.783 8.559 -14.344 1.00 91.88 188 TYR A O 1
ATOM 1469 N N . SER A 1 189 ? 6.162 6.939 -15.770 1.00 90.06 189 SER A N 1
ATOM 1470 C CA . SER A 1 189 ? 6.611 7.603 -16.997 1.00 90.06 189 SER A CA 1
ATOM 1471 C C . SER A 1 189 ? 5.928 8.943 -17.257 1.00 90.06 189 SER A C 1
ATOM 1473 O O . SER A 1 189 ? 6.553 9.859 -17.795 1.00 90.06 189 SER A O 1
ATOM 1475 N N . THR A 1 190 ? 4.678 9.081 -16.813 1.00 87.81 190 THR A N 1
ATOM 1476 C CA . THR A 1 190 ? 3.869 10.301 -16.942 1.00 87.81 190 THR A CA 1
ATOM 1477 C C . THR A 1 190 ? 4.309 11.427 -16.009 1.00 87.81 190 THR A C 1
ATOM 1479 O O . THR A 1 190 ? 3.867 12.564 -16.173 1.00 87.81 190 THR A O 1
ATOM 1482 N N . LEU A 1 191 ? 5.169 11.133 -15.031 1.00 87.62 191 LEU A N 1
ATOM 1483 C CA . LEU A 1 191 ? 5.705 12.119 -14.104 1.00 87.62 191 LEU A CA 1
ATOM 1484 C C . LEU A 1 191 ? 7.024 12.706 -14.618 1.00 87.62 191 LEU A C 1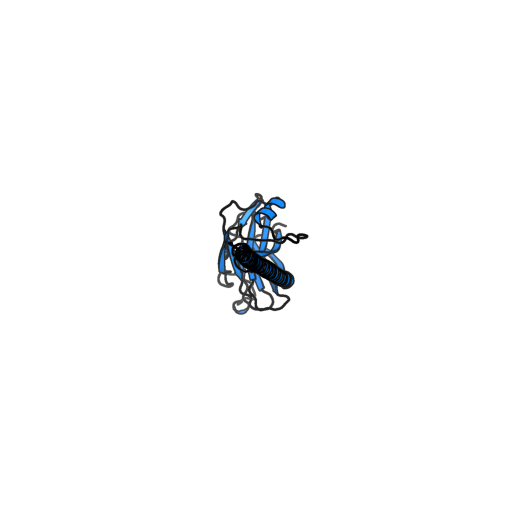
ATOM 1486 O O . LEU A 1 191 ? 7.687 12.157 -15.503 1.00 87.62 191 LEU A O 1
ATOM 1490 N N . GLY A 1 192 ? 7.412 13.844 -14.039 1.00 86.88 192 GLY A N 1
ATOM 1491 C CA . GLY A 1 192 ? 8.699 14.486 -14.291 1.00 86.88 192 GLY A CA 1
ATOM 1492 C C . GLY A 1 192 ? 9.885 13.660 -13.780 1.00 86.88 192 GLY A C 1
ATOM 1493 O O . GLY A 1 192 ? 9.949 12.438 -13.920 1.00 86.88 192 GLY A O 1
ATOM 1494 N N . GLU A 1 193 ? 10.872 14.336 -13.212 1.00 90.25 193 GLU A N 1
ATOM 1495 C CA . GLU A 1 193 ? 12.026 13.677 -12.609 1.00 90.25 193 GLU A CA 1
ATOM 1496 C C . GLU A 1 193 ? 11.651 13.127 -11.225 1.00 90.25 193 GLU A C 1
ATOM 1498 O O . GLU A 1 193 ? 11.374 13.899 -10.305 1.00 90.25 193 GLU A O 1
ATOM 1503 N N . VAL A 1 194 ? 11.611 11.798 -11.087 1.00 91.81 194 VAL A N 1
ATOM 1504 C CA . VAL A 1 194 ? 11.271 11.101 -9.837 1.00 91.81 194 VAL A CA 1
ATOM 1505 C C . VAL A 1 194 ? 12.554 10.682 -9.121 1.00 91.81 194 VAL A C 1
ATOM 1507 O O . VAL A 1 194 ? 13.471 10.154 -9.740 1.00 91.81 194 VAL A O 1
ATOM 1510 N N . THR A 1 195 ? 12.616 10.911 -7.811 1.00 91.62 195 THR A N 1
ATOM 1511 C CA . THR A 1 195 ? 13.763 10.554 -6.956 1.00 91.62 195 THR A CA 1
ATOM 1512 C C . THR A 1 195 ? 13.486 9.343 -6.073 1.00 91.62 195 THR A C 1
ATOM 1514 O O . THR A 1 195 ? 14.384 8.547 -5.812 1.00 91.62 195 THR A O 1
ATOM 1517 N N . GLU A 1 196 ? 12.239 9.157 -5.647 1.00 92.94 196 GLU A N 1
ATOM 1518 C CA . GLU A 1 196 ? 11.825 8.046 -4.792 1.00 92.94 196 GLU A CA 1
ATOM 1519 C C . GLU A 1 196 ? 10.401 7.621 -5.155 1.00 92.94 196 GLU A C 1
ATOM 1521 O O . GLU A 1 196 ? 9.543 8.468 -5.395 1.00 92.94 196 GLU A O 1
ATOM 1526 N N . VAL A 1 197 ? 10.127 6.320 -5.155 1.00 92.69 197 VAL A N 1
ATOM 1527 C CA . VAL A 1 197 ? 8.761 5.783 -5.224 1.00 92.69 197 VAL A CA 1
ATOM 1528 C C . VAL A 1 197 ? 8.449 5.109 -3.902 1.00 92.69 197 VAL A C 1
ATOM 1530 O O . VAL A 1 197 ? 9.285 4.399 -3.329 1.00 92.69 197 VAL A O 1
ATOM 1533 N N . ARG A 1 198 ? 7.232 5.326 -3.407 1.00 91.75 198 ARG A N 1
ATOM 1534 C CA . ARG A 1 198 ? 6.750 4.709 -2.178 1.00 91.75 198 ARG A CA 1
ATOM 1535 C C . ARG A 1 198 ? 5.448 3.984 -2.404 1.00 91.75 198 ARG A C 1
ATOM 1537 O O . ARG A 1 198 ? 4.502 4.533 -2.963 1.00 91.75 198 ARG A O 1
ATOM 1544 N N . VAL A 1 199 ? 5.399 2.761 -1.902 1.00 92.50 199 VAL A N 1
ATOM 1545 C CA . VAL A 1 199 ? 4.229 1.896 -1.963 1.00 92.50 199 VAL A CA 1
ATOM 1546 C C . VAL A 1 199 ? 3.713 1.660 -0.558 1.00 92.50 199 VAL A C 1
ATOM 1548 O O . VAL A 1 199 ? 4.417 1.140 0.306 1.00 92.50 199 VAL A O 1
ATOM 1551 N N . TYR A 1 200 ? 2.466 2.046 -0.341 1.00 92.06 200 TYR A N 1
ATOM 1552 C CA . TYR A 1 200 ? 1.736 1.853 0.899 1.00 92.06 200 TYR A CA 1
ATOM 1553 C C . TYR A 1 200 ? 0.900 0.597 0.756 1.00 92.06 200 TYR A C 1
ATOM 1555 O O . TYR A 1 200 ? -0.022 0.569 -0.056 1.00 92.06 200 TYR A O 1
ATOM 1563 N N . LEU A 1 201 ? 1.206 -0.429 1.543 1.00 92.31 201 LEU A N 1
ATOM 1564 C CA . LEU A 1 201 ? 0.326 -1.582 1.679 1.00 92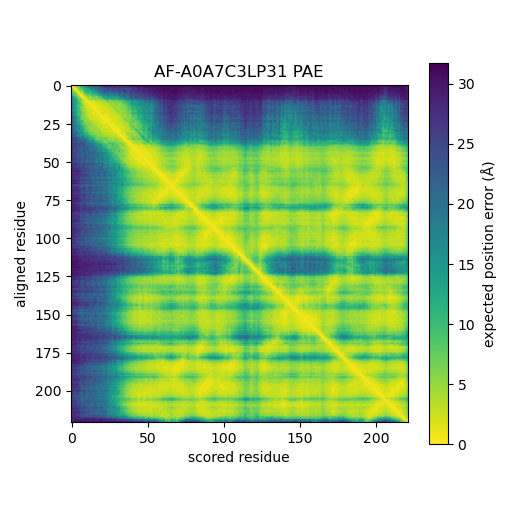.31 201 LEU A CA 1
ATOM 1565 C C . LEU A 1 201 ? -0.770 -1.271 2.684 1.00 92.31 201 LEU A C 1
ATOM 1567 O O . LEU A 1 201 ? -0.486 -0.861 3.811 1.00 92.31 201 LEU A O 1
ATOM 1571 N N . LEU A 1 202 ? -2.011 -1.495 2.275 1.00 92.69 202 LEU A N 1
ATOM 1572 C CA . LEU A 1 202 ? -3.197 -1.116 3.024 1.00 92.69 202 LEU A CA 1
ATOM 1573 C C . LEU A 1 202 ? -4.011 -2.348 3.419 1.00 92.69 202 LEU A C 1
ATOM 1575 O O . LEU A 1 202 ? -4.049 -3.354 2.707 1.00 92.69 202 LEU A O 1
ATOM 1579 N N . LYS A 1 203 ? -4.738 -2.231 4.527 1.00 92.00 203 LYS A N 1
ATOM 1580 C CA . LYS A 1 203 ? -5.798 -3.155 4.919 1.00 92.00 203 LYS A CA 1
ATOM 1581 C C . LYS A 1 203 ? -7.051 -2.359 5.288 1.00 92.00 203 LYS A C 1
ATOM 1583 O O . LYS A 1 203 ? -6.986 -1.547 6.214 1.00 92.00 203 LYS A O 1
ATOM 1588 N N . PRO A 1 204 ? -8.180 -2.559 4.588 1.00 89.88 204 PRO A N 1
ATOM 1589 C CA . PRO A 1 204 ? -9.449 -2.005 5.035 1.00 89.88 204 PRO A CA 1
ATOM 1590 C C . PRO A 1 204 ? -9.917 -2.732 6.301 1.00 89.88 204 PRO A C 1
ATOM 1592 O O . PRO A 1 204 ? -9.845 -3.963 6.375 1.00 89.88 204 PRO A O 1
ATOM 1595 N N . TYR A 1 205 ? -10.417 -1.980 7.277 1.00 89.12 205 TYR A N 1
ATOM 1596 C CA . TYR A 1 205 ? -11.125 -2.519 8.436 1.00 89.12 205 TYR A CA 1
ATOM 1597 C C . TYR A 1 205 ? -12.240 -1.555 8.836 1.00 89.12 205 TYR A C 1
ATOM 1599 O O . TYR A 1 205 ? -11.990 -0.384 9.122 1.00 89.12 205 TYR A O 1
ATOM 1607 N N . SER A 1 206 ? -13.479 -2.053 8.861 1.00 85.69 206 SER A N 1
ATOM 1608 C CA . SER A 1 206 ? -14.671 -1.218 9.028 1.00 85.69 206 SER A CA 1
A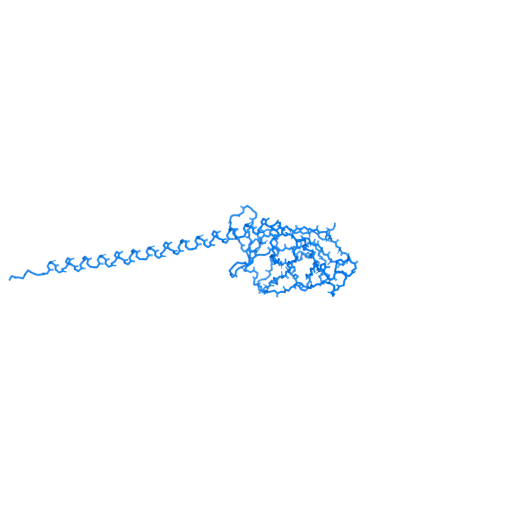TOM 1609 C C . SER A 1 206 ? -14.711 -0.098 7.969 1.00 85.69 206 SER A C 1
ATOM 1611 O O . SER A 1 206 ? -14.716 -0.400 6.776 1.00 85.69 206 SER A O 1
ATOM 1613 N N . ASN A 1 207 ? -14.717 1.171 8.382 1.00 81.38 207 ASN A N 1
ATOM 1614 C CA . ASN A 1 207 ? -14.788 2.341 7.501 1.00 81.38 207 ASN A CA 1
ATOM 1615 C C . ASN A 1 207 ? -13.429 3.015 7.241 1.00 81.38 207 ASN A C 1
ATOM 1617 O O . ASN A 1 207 ? -13.377 4.008 6.513 1.00 81.38 207 ASN A O 1
ATOM 1621 N N . ASP A 1 208 ? -12.349 2.488 7.822 1.00 87.56 208 ASP A N 1
ATOM 1622 C CA . ASP A 1 208 ? -11.014 3.078 7.761 1.00 87.56 208 ASP A CA 1
ATOM 1623 C C . ASP A 1 208 ? -10.024 2.185 7.008 1.00 87.56 208 ASP A C 1
ATOM 1625 O O . ASP A 1 208 ? -10.214 0.974 6.833 1.00 87.56 208 ASP A O 1
ATOM 1629 N N . TYR A 1 209 ? -8.932 2.805 6.563 1.00 91.19 209 TYR A N 1
ATOM 1630 C CA . TYR A 1 209 ? -7.840 2.129 5.876 1.00 91.19 209 TYR A CA 1
ATOM 1631 C C . TYR A 1 209 ? -6.553 2.266 6.679 1.00 91.19 209 TYR A C 1
ATOM 1633 O O . TYR A 1 209 ? -6.087 3.366 6.987 1.00 91.19 209 TYR A O 1
ATOM 1641 N N . TYR A 1 210 ? -5.958 1.119 6.979 1.00 92.88 210 TYR A N 1
ATOM 1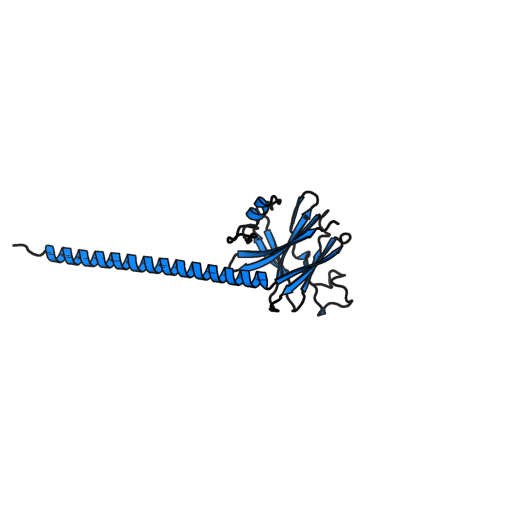642 C CA . TYR A 1 210 ? -4.752 1.023 7.783 1.00 92.88 210 TYR A CA 1
ATOM 1643 C C . TYR A 1 210 ? -3.563 0.729 6.880 1.00 92.88 210 TYR A C 1
ATOM 1645 O O . TYR A 1 210 ? -3.541 -0.276 6.171 1.00 92.88 210 TYR A O 1
ATOM 1653 N N . VAL A 1 211 ? -2.566 1.606 6.900 1.00 92.56 211 VAL A N 1
ATOM 1654 C CA . VAL A 1 211 ? -1.267 1.392 6.270 1.00 92.56 211 VAL A CA 1
ATOM 1655 C C . VAL A 1 211 ? -0.487 0.407 7.130 1.00 92.56 211 VAL A C 1
ATOM 1657 O O . VAL A 1 211 ? -0.047 0.736 8.231 1.00 92.56 211 VAL A O 1
ATOM 1660 N N . LEU A 1 212 ? -0.303 -0.803 6.610 1.00 90.94 212 LEU A N 1
ATOM 1661 C CA . LEU A 1 212 ? 0.476 -1.851 7.259 1.00 90.94 212 LEU A CA 1
ATOM 1662 C C . LEU A 1 212 ? 1.974 -1.586 7.112 1.00 90.94 212 LEU A C 1
ATOM 1664 O O . LEU A 1 212 ? 2.728 -1.667 8.074 1.00 90.94 212 LEU A O 1
ATOM 1668 N N . ARG A 1 213 ? 2.419 -1.281 5.889 1.00 87.81 213 ARG A N 1
ATOM 1669 C CA . ARG A 1 213 ? 3.831 -1.047 5.572 1.00 87.81 213 ARG A CA 1
ATOM 1670 C C . ARG A 1 213 ? 3.963 0.053 4.537 1.00 87.81 213 ARG A C 1
ATOM 1672 O O . ARG A 1 213 ? 3.161 0.135 3.609 1.00 87.81 213 ARG A O 1
ATOM 1679 N N . ILE A 1 214 ? 5.024 0.840 4.673 1.00 89.56 214 ILE A N 1
ATOM 1680 C CA . ILE A 1 214 ? 5.497 1.740 3.626 1.00 89.56 214 ILE A CA 1
ATOM 1681 C C . ILE A 1 214 ? 6.787 1.144 3.083 1.00 89.56 214 ILE A C 1
ATOM 1683 O O . ILE A 1 214 ? 7.773 1.024 3.808 1.00 89.56 214 ILE A O 1
ATOM 1687 N N . TYR A 1 215 ? 6.780 0.773 1.812 1.00 88.25 215 TYR A N 1
ATOM 1688 C CA . TYR A 1 215 ? 7.992 0.430 1.089 1.00 88.25 215 TYR A CA 1
ATOM 1689 C C . TYR A 1 215 ? 8.495 1.669 0.357 1.00 88.25 215 TYR A C 1
ATOM 1691 O O . TYR A 1 215 ? 7.720 2.295 -0.360 1.00 88.25 215 TYR A O 1
ATOM 1699 N N . LYS A 1 216 ? 9.765 2.033 0.542 1.00 89.94 216 LYS A N 1
ATOM 1700 C CA . LYS A 1 216 ? 10.401 3.173 -0.129 1.00 89.94 216 LYS A CA 1
ATOM 1701 C C . LYS A 1 216 ? 11.563 2.658 -0.970 1.00 89.94 216 LYS A C 1
ATOM 1703 O O . LYS A 1 216 ? 12.337 1.833 -0.489 1.00 89.94 216 LYS A O 1
ATOM 1708 N N . SER A 1 217 ? 11.690 3.143 -2.198 1.00 89.56 217 SER A N 1
ATOM 1709 C CA . SER A 1 217 ? 12.828 2.839 -3.063 1.00 89.56 217 SER A CA 1
ATOM 1710 C C . SER A 1 217 ? 13.293 4.102 -3.766 1.00 89.56 217 SER A C 1
ATOM 1712 O O . SER A 1 217 ? 12.497 4.760 -4.441 1.00 89.56 217 SER A O 1
ATOM 1714 N N . SER A 1 218 ? 14.589 4.403 -3.646 1.00 87.38 218 SER A N 1
ATOM 1715 C CA . SER A 1 218 ? 15.233 5.370 -4.535 1.00 87.38 218 SER A CA 1
ATOM 1716 C C . SER A 1 218 ? 15.119 4.859 -5.969 1.00 87.38 218 SER A C 1
ATOM 1718 O O . SER A 1 218 ? 15.261 3.659 -6.214 1.00 87.38 218 SER A O 1
ATOM 1720 N N . VAL A 1 219 ? 14.819 5.765 -6.891 1.00 82.44 219 VAL A N 1
ATOM 1721 C CA . VAL A 1 219 ? 14.802 5.516 -8.345 1.00 82.44 219 VAL A CA 1
ATOM 1722 C C . VAL A 1 219 ? 15.914 6.281 -9.058 1.00 82.44 219 VAL A C 1
ATOM 1724 O O . VAL A 1 219 ? 15.943 6.316 -10.278 1.00 82.44 219 VAL A O 1
ATOM 1727 N N . ARG A 1 220 ? 16.817 6.892 -8.286 1.00 66.44 220 ARG A N 1
ATOM 1728 C CA . ARG A 1 220 ? 18.092 7.426 -8.754 1.00 66.44 220 ARG A CA 1
ATOM 1729 C C . ARG A 1 220 ? 19.227 6.629 -8.119 1.00 66.44 220 ARG A C 1
ATOM 1731 O O . ARG A 1 220 ? 19.246 6.505 -6.886 1.00 66.44 220 ARG A O 1
ATOM 1738 N N . ALA A 1 221 ? 20.125 6.109 -8.951 1.00 50.56 221 ALA A N 1
ATOM 1739 C CA . ALA A 1 221 ? 21.460 5.660 -8.555 1.00 50.56 221 ALA A CA 1
ATOM 1740 C C . ALA A 1 221 ? 22.355 6.827 -8.102 1.00 50.56 221 ALA A C 1
ATOM 1742 O O . ALA A 1 221 ? 22.230 7.941 -8.665 1.00 50.56 221 ALA A O 1
#

pLDDT: mean 82.59, std 10.61, range [38.75, 93.31]

Nearest PDB structures (foldseek):
  8vgm-assembly1_E  TM=4.302E-01  e=3.908E-01  Mus musculus
  5xcu-assembly2_D  TM=4.369E-01  e=7.229E-01  Mus musculus
  7qbg-assembly2_E  TM=3.630E-01  e=3.908E-01  Vicugna pacos
  8t7f-assembly1_C  TM=4.350E-01  e=8.549E-01  Homo sapiens
  2hkh-assembly1_H  TM=1.892E-01  e=1.264E+00  Mus musculus

Radius of gyration: 27.25 Å; Cα contacts (8 Å, |Δi|>4): 367; chains: 1; bounding box: 77×38×91 Å

Solvent-accessible surface area (backbone atoms only — not comparable 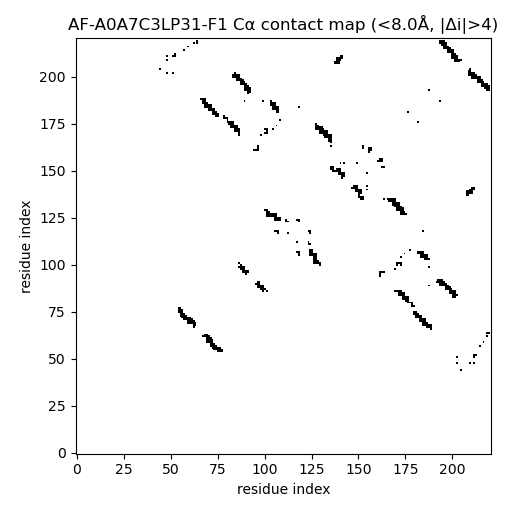to full-atom values): 12429 Å² total; per-residue (Å²): 138,91,85,69,67,71,68,55,54,52,53,52,50,51,54,52,52,50,52,51,52,51,53,51,50,52,53,52,51,53,48,51,52,51,52,51,52,54,51,50,54,51,50,51,50,52,52,51,52,54,51,56,50,70,30,49,46,79,43,82,75,50,74,40,66,89,71,29,35,36,34,33,38,41,32,49,76,72,68,60,82,62,64,47,36,36,34,44,36,35,30,34,75,89,59,49,69,44,77,49,54,23,84,34,27,30,35,60,46,80,94,54,53,86,80,84,54,85,54,83,47,84,87,50,21,57,58,25,45,66,79,44,74,42,54,54,84,51,31,32,29,59,52,88,96,48,94,56,73,40,43,44,55,60,52,33,49,74,73,73,40,67,58,80,67,91,85,53,63,42,44,37,16,40,41,85,52,85,62,73,72,40,43,35,39,41,51,49,59,93,51,78,62,57,42,32,42,35,40,35,36,45,45,80,56,94,94,38,37,34,40,68,45,77,49,78,43,73,57,59,136

Foldseek 3Di:
DDDDDPVVVVVVVVVVVVVVVVVVVVVVVVVVVVVVVVVVLVVVVVVVLVVVLVQKDKDWDDFDLVQQKTKIKIFGPVQDQDWWKKWKWFQAPVLDIGTDAQLQKWKADPVLDPPPDGCPDSVSTDGFDQPDWAFQQQEWEADVPHPDIDRVQVVCVVVVHDHDDGPHTTRTTIDRRPTGIMMMMGGPNVDDHTFKMKMFTWDDDDPGIYGSDIDMDTNDD

Mean predicted aligned error: 10.25 Å

Sequence (221 aa):
MGKSSLGQTDLITVIVLTGVALLVGISVLAYFQTLSNTSASEIEKENLLNSELTAQVVRLISVDENNKVMWLLLRRLDNASVNFFLMVEAKLADGSMELLPCTNVYYYVPELDVDRIVCSQPEECPQATEIASIPFRNLLIKPEGSNNWVDINVYKRSVGETPYSQGRRLGVCYVAYRGGNQIVKVDYSTLGEVTEVRVYLLKPYSNDYYVLRIYKSSVRA